Protein AF-A0A8D0H3L3-F1 (afdb_monomer_lite)

Radius of gyration: 78.13 Å; chains: 1; bounding box: 143×46×242 Å

Organism: Sphenodon punctatus (NCBI:txid8508)

Foldseek 3Di:
DDDDDDDDDDDDDPDPPPVVVVVVVVVVVVVVVVVVVVVVVVVVVVVVVVVVVCCVCPNPCHPCPPPPCVVVVVVVVVVVVVVVVVVVVVVVVVVVVVVVVVVVVVVVVVVVVVVVVVVVVVVVVVVVVVVVVVVVVVVVVVVVVVVVVVVVVVVVVVVVVVVVVVVVVVVPDPDDDDDDDDDDDPVVVVVVVVVVVVVVVVVVVVVVVVVVVVVVVVVVVVVVVVVVVVVVVVVVVVVVVVVVVVVVVVVVVVVVVVVVVVVVVVVVVVVVVVVVVVVVVVVVVVVVVVVVVVVVVVVVVVVVVVVVVVVVVVVVVVVVVVCCVVVQPPPQPFDWDFDADPVGDGPDIDTDGDRDDDDD

Structure (mmCIF, N/CA/C/O backbone):
data_AF-A0A8D0H3L3-F1
#
_entry.id   AF-A0A8D0H3L3-F1
#
loop_
_atom_site.group_PDB
_atom_site.id
_atom_site.type_symbol
_atom_site.label_atom_id
_atom_site.label_alt_id
_atom_site.label_comp_id
_atom_site.label_asym_id
_atom_site.label_entity_id
_atom_site.label_seq_id
_atom_site.pdbx_PDB_ins_code
_atom_site.Cartn_x
_atom_site.Cartn_y
_atom_site.Cartn_z
_atom_site.occupancy
_atom_site.B_iso_or_equiv
_atom_site.auth_seq_id
_atom_site.auth_comp_id
_atom_site.auth_asym_id
_atom_site.auth_atom_id
_atom_site.pdbx_PDB_model_num
ATOM 1 N N . MET A 1 1 ? 68.422 -15.129 -136.614 1.00 36.69 1 MET A N 1
ATOM 2 C CA . MET A 1 1 ? 69.127 -14.512 -137.765 1.00 36.69 1 MET A CA 1
ATOM 3 C C . MET A 1 1 ? 68.872 -13.008 -137.733 1.00 36.69 1 MET A C 1
ATOM 5 O O . MET A 1 1 ? 67.789 -12.643 -137.306 1.00 36.69 1 MET A O 1
ATOM 9 N N . GLY A 1 2 ? 69.820 -12.168 -138.174 1.00 39.50 2 GLY A N 1
ATOM 10 C CA . GLY A 1 2 ? 69.592 -10.727 -138.406 1.00 39.50 2 GLY A CA 1
ATOM 11 C C . GLY A 1 2 ? 69.901 -9.756 -137.247 1.00 39.50 2 GLY A C 1
ATOM 12 O O . GLY A 1 2 ? 69.013 -9.378 -136.496 1.00 39.50 2 GLY A O 1
ATOM 13 N N . LYS A 1 3 ? 71.154 -9.285 -137.172 1.00 39.03 3 LYS A N 1
ATOM 14 C CA . LYS A 1 3 ? 71.513 -7.887 -136.808 1.00 39.03 3 LYS A CA 1
ATOM 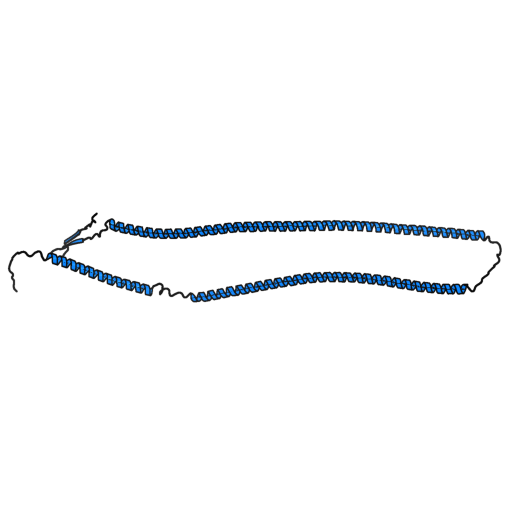15 C C . LYS A 1 3 ? 71.754 -7.099 -138.125 1.00 39.03 3 LYS A C 1
ATOM 17 O O . LYS A 1 3 ? 71.903 -7.790 -139.138 1.00 39.03 3 LYS A O 1
ATOM 22 N N . PRO A 1 4 ? 71.923 -5.748 -138.160 1.00 56.38 4 PRO A N 1
ATOM 23 C CA . PRO A 1 4 ? 71.802 -4.687 -137.128 1.00 56.38 4 PRO A CA 1
ATOM 24 C C . PRO A 1 4 ? 70.698 -3.648 -137.533 1.00 56.38 4 PRO A C 1
ATOM 26 O O . PRO A 1 4 ? 69.849 -3.999 -138.340 1.00 56.38 4 PRO A O 1
ATOM 29 N N . GLY A 1 5 ? 70.579 -2.382 -137.079 1.00 37.75 5 GLY A N 1
ATOM 30 C CA . GLY A 1 5 ? 71.265 -1.567 -136.050 1.00 37.75 5 GLY A CA 1
ATOM 31 C C . GLY A 1 5 ? 72.158 -0.428 -136.605 1.00 37.75 5 GLY A C 1
ATOM 32 O O . GLY A 1 5 ? 73.215 -0.728 -137.149 1.00 37.75 5 GLY A O 1
ATOM 33 N N . TRP A 1 6 ? 71.779 0.855 -136.430 1.00 34.56 6 TRP A N 1
ATOM 34 C CA . TRP A 1 6 ? 72.548 2.063 -136.838 1.00 34.56 6 TRP A CA 1
ATOM 35 C C . TRP A 1 6 ? 72.612 3.148 -135.737 1.00 34.56 6 TRP A C 1
ATOM 37 O O . TRP A 1 6 ? 71.885 3.077 -134.748 1.00 34.56 6 TRP A O 1
ATOM 47 N N . LEU A 1 7 ? 73.533 4.110 -135.893 1.00 35.62 7 LEU A N 1
ATOM 48 C CA . LEU A 1 7 ? 73.977 5.058 -134.858 1.00 35.62 7 LEU A CA 1
ATOM 49 C C . LEU A 1 7 ? 73.229 6.409 -134.812 1.00 35.62 7 LEU A C 1
ATOM 51 O O . LEU A 1 7 ? 72.845 6.949 -135.841 1.00 35.62 7 LEU A O 1
ATOM 55 N N . ALA A 1 8 ? 73.218 6.975 -133.597 1.00 34.88 8 ALA A N 1
ATOM 56 C CA . ALA A 1 8 ? 73.386 8.392 -133.227 1.00 34.88 8 ALA A CA 1
ATOM 57 C C . ALA A 1 8 ? 72.486 9.498 -133.827 1.00 34.88 8 ALA A C 1
ATOM 59 O O . ALA A 1 8 ? 72.616 9.866 -134.988 1.00 34.88 8 ALA A O 1
ATOM 60 N N . ALA A 1 9 ? 71.790 10.214 -132.931 1.00 36.66 9 ALA A N 1
ATOM 61 C CA . ALA A 1 9 ? 71.929 11.673 -132.789 1.00 36.66 9 ALA A CA 1
ATOM 62 C C . ALA A 1 9 ? 71.456 12.140 -131.394 1.00 36.66 9 ALA A C 1
ATOM 64 O O . ALA A 1 9 ? 70.454 11.656 -130.875 1.00 36.66 9 ALA A O 1
ATOM 65 N N . VAL A 1 10 ? 72.181 13.087 -130.790 1.00 41.16 10 VAL A N 1
ATOM 66 C CA . VAL A 1 10 ? 71.819 13.770 -129.531 1.00 41.16 10 VAL A CA 1
ATOM 67 C C . VAL A 1 10 ? 70.976 15.009 -129.859 1.00 41.16 10 VAL A C 1
ATOM 69 O O . VAL A 1 10 ? 71.356 15.761 -130.753 1.00 41.16 10 VAL A O 1
ATOM 72 N N . GLY A 1 11 ? 69.877 15.265 -129.134 1.00 33.91 11 GLY A N 1
ATOM 73 C CA . GLY A 1 11 ? 69.055 16.461 -129.386 1.00 33.91 11 GLY A CA 1
ATOM 74 C C . GLY A 1 11 ? 67.827 16.661 -128.485 1.00 33.91 11 GLY A C 1
ATOM 75 O O . GLY A 1 11 ? 66.719 16.331 -128.881 1.00 33.91 11 GLY A O 1
ATOM 76 N N . ALA A 1 12 ? 68.043 17.251 -127.305 1.00 47.09 12 ALA A N 1
ATOM 77 C CA . ALA A 1 12 ? 67.119 18.112 -126.542 1.00 47.09 12 ALA A CA 1
ATOM 78 C C . ALA A 1 12 ? 65.588 17.829 -126.553 1.00 47.09 12 ALA A C 1
ATOM 80 O O . ALA A 1 12 ? 64.852 18.393 -127.359 1.00 47.09 12 ALA A O 1
ATOM 81 N N . ALA A 1 13 ? 65.091 17.113 -125.531 1.00 45.19 13 ALA A N 1
ATOM 82 C CA . ALA A 1 13 ? 63.677 17.144 -125.105 1.00 45.19 13 ALA A CA 1
ATOM 83 C C . ALA A 1 13 ? 63.492 16.748 -123.615 1.00 45.19 13 ALA A C 1
ATOM 85 O O . ALA A 1 13 ? 62.652 15.917 -123.278 1.00 45.19 13 ALA A O 1
ATOM 86 N N . ALA A 1 14 ? 64.309 17.298 -122.708 1.00 51.03 14 ALA A N 1
ATOM 87 C CA . ALA A 1 14 ? 64.415 16.838 -121.314 1.00 51.03 14 ALA A CA 1
ATOM 88 C C . ALA A 1 14 ? 63.874 17.844 -120.273 1.00 51.03 14 ALA A C 1
ATOM 90 O O . ALA A 1 14 ? 64.610 18.272 -119.389 1.00 51.03 14 ALA A O 1
ATOM 91 N N . THR A 1 15 ? 62.590 18.216 -120.362 1.00 50.38 15 THR A N 1
ATOM 92 C CA . THR A 1 15 ? 61.907 19.020 -119.317 1.00 50.38 15 THR A CA 1
ATOM 93 C C . THR A 1 15 ? 60.461 18.611 -118.997 1.00 50.38 15 THR A C 1
ATOM 95 O O . THR A 1 15 ? 59.945 19.057 -117.980 1.00 50.38 15 THR A O 1
ATOM 98 N N . SER A 1 16 ? 59.805 17.736 -119.776 1.00 50.31 16 SER A N 1
ATOM 99 C CA . SER A 1 16 ? 58.379 17.378 -119.565 1.00 50.31 16 SER A CA 1
ATOM 100 C C . SER A 1 16 ? 58.120 15.982 -118.971 1.00 50.31 16 SER A C 1
ATOM 102 O O . SER A 1 16 ? 56.968 15.629 -118.732 1.00 50.31 16 SER A O 1
ATOM 104 N N . GLY A 1 17 ? 59.158 15.167 -118.749 1.00 53.84 17 GLY A N 1
ATOM 105 C CA . GLY A 1 17 ? 59.013 13.832 -118.141 1.00 53.84 17 GLY A CA 1
ATOM 106 C C . GLY A 1 17 ? 58.908 13.869 -116.613 1.00 53.84 17 GLY A C 1
ATOM 107 O O . GLY A 1 17 ? 58.014 13.255 -116.038 1.00 53.84 17 GLY A O 1
ATOM 108 N N . CYS A 1 18 ? 59.779 14.656 -115.974 1.00 58.41 18 CYS A N 1
ATOM 109 C CA . CYS A 1 18 ? 59.951 14.693 -114.518 1.00 58.41 18 CYS A CA 1
ATOM 110 C C . CYS A 1 18 ? 58.662 15.082 -113.767 1.00 58.41 18 CYS A C 1
ATOM 112 O O . CYS A 1 18 ? 58.291 14.426 -112.802 1.00 58.41 18 CYS A O 1
ATOM 114 N N . GLU A 1 19 ? 57.924 16.086 -114.250 1.00 58.00 19 GLU A N 1
ATOM 115 C CA . GLU A 1 19 ? 56.669 16.546 -113.628 1.00 58.00 19 GLU A CA 1
ATOM 116 C C . GLU A 1 19 ? 55.539 15.501 -113.700 1.00 58.00 19 GLU A C 1
ATOM 118 O O . GLU A 1 19 ? 54.691 15.410 -112.813 1.00 58.00 19 GLU A O 1
ATOM 123 N N . LYS A 1 20 ? 55.539 14.658 -114.739 1.00 70.75 20 LYS A N 1
ATOM 124 C CA . LYS A 1 20 ? 54.557 13.579 -114.884 1.00 70.75 20 LYS A CA 1
ATOM 125 C C . LYS A 1 20 ? 54.895 12.383 -113.993 1.00 70.75 20 LYS A C 1
ATOM 127 O O . LYS A 1 20 ? 53.992 11.736 -113.472 1.00 70.75 20 LYS A O 1
ATOM 132 N N . GLU A 1 21 ? 56.181 12.115 -113.801 1.00 69.69 21 GLU A N 1
ATOM 133 C CA . GLU A 1 21 ? 56.698 11.042 -112.950 1.00 69.69 21 GLU A CA 1
ATOM 134 C C . GLU A 1 21 ? 56.547 11.372 -111.453 1.00 69.69 21 GLU A C 1
ATOM 136 O O . GLU A 1 21 ? 56.131 10.515 -110.672 1.00 69.69 21 GLU A O 1
ATOM 141 N N . THR A 1 22 ? 56.749 12.634 -111.052 1.00 68.06 22 THR A N 1
ATOM 142 C CA . THR A 1 22 ? 56.438 13.094 -109.686 1.00 68.06 22 THR A CA 1
ATOM 143 C C . THR A 1 22 ? 54.937 13.076 -109.400 1.00 68.06 22 THR A C 1
ATOM 145 O O . THR A 1 22 ? 54.536 12.616 -108.329 1.00 68.06 22 THR A O 1
ATOM 148 N N . MET A 1 23 ? 54.093 13.488 -110.354 1.00 74.94 23 MET A N 1
ATOM 149 C CA . MET A 1 23 ? 52.635 13.354 -110.231 1.00 74.94 23 MET A CA 1
ATOM 150 C C . MET A 1 23 ? 52.182 11.891 -110.154 1.00 74.94 23 MET A C 1
ATOM 152 O O . MET A 1 23 ? 51.284 11.587 -109.372 1.00 74.94 23 MET A O 1
ATOM 156 N N . GLN A 1 24 ? 52.807 10.979 -110.907 1.00 79.00 24 GLN A N 1
ATOM 157 C CA . GLN A 1 24 ? 52.512 9.547 -110.819 1.00 79.00 24 GLN A CA 1
ATOM 158 C C . GLN A 1 24 ? 52.865 8.997 -109.431 1.00 79.00 24 GLN A C 1
ATOM 160 O O . GLN A 1 24 ? 52.005 8.405 -108.790 1.00 79.00 24 GLN A O 1
ATOM 165 N N . ASN A 1 25 ? 54.063 9.288 -108.912 1.00 80.12 25 ASN A N 1
ATOM 166 C CA . ASN A 1 25 ? 54.487 8.864 -107.573 1.00 80.12 25 ASN A CA 1
ATOM 167 C C . ASN A 1 25 ? 53.546 9.392 -106.470 1.00 80.12 25 ASN A C 1
ATOM 169 O O . ASN A 1 25 ? 53.167 8.658 -105.556 1.00 80.12 25 ASN A O 1
ATOM 173 N N . LEU A 1 26 ? 53.102 10.651 -106.583 1.00 81.56 26 LEU A N 1
ATOM 174 C CA . LEU A 1 26 ? 52.141 11.241 -105.650 1.00 81.56 26 LEU A CA 1
ATOM 175 C C . LEU A 1 26 ? 50.768 10.549 -105.717 1.00 81.56 26 LEU A C 1
ATOM 177 O O . LEU A 1 26 ? 50.133 10.350 -104.681 1.00 81.56 26 LEU A O 1
ATOM 181 N N . ASN A 1 27 ? 50.333 10.155 -106.916 1.00 82.75 27 ASN A N 1
ATOM 182 C CA . ASN A 1 27 ? 49.074 9.452 -107.150 1.00 82.75 27 ASN A CA 1
ATOM 183 C C . ASN A 1 27 ? 49.133 7.992 -106.661 1.00 82.75 27 ASN A C 1
ATOM 185 O O . ASN A 1 27 ? 48.221 7.540 -105.976 1.00 82.75 27 ASN A O 1
ATOM 189 N N . ASP A 1 28 ? 50.243 7.287 -106.897 1.00 82.94 28 ASP A N 1
ATOM 190 C CA . ASP A 1 28 ? 50.495 5.936 -106.375 1.00 82.94 28 ASP A CA 1
ATOM 191 C C . ASP A 1 28 ? 50.545 5.946 -104.836 1.00 82.94 28 ASP A C 1
ATOM 193 O O . ASP A 1 28 ? 49.984 5.076 -104.162 1.00 82.94 28 ASP A O 1
ATOM 197 N N . ARG A 1 29 ? 51.147 6.989 -104.250 1.00 83.56 29 ARG A N 1
ATOM 198 C CA . ARG A 1 29 ? 51.154 7.205 -102.800 1.00 83.56 29 ARG A CA 1
ATOM 199 C C . ARG A 1 29 ? 49.751 7.514 -102.264 1.00 83.56 29 ARG A C 1
ATOM 201 O O . ARG A 1 29 ? 49.378 6.947 -101.238 1.00 83.56 29 ARG A O 1
ATOM 208 N N . LEU A 1 30 ? 48.953 8.333 -102.953 1.00 87.38 30 LEU A N 1
ATOM 209 C CA . LEU A 1 30 ? 47.533 8.559 -102.638 1.00 87.38 30 LEU A CA 1
ATOM 210 C C . LEU A 1 30 ? 46.708 7.269 -102.726 1.00 87.38 30 LEU A C 1
ATOM 212 O O . LEU A 1 30 ? 45.932 6.996 -101.814 1.00 87.38 30 LEU A O 1
ATOM 216 N N . ALA A 1 31 ? 46.923 6.441 -103.748 1.00 86.25 31 ALA A N 1
ATOM 217 C CA . ALA A 1 31 ? 46.289 5.133 -103.881 1.00 86.25 31 ALA A CA 1
ATOM 218 C C . ALA A 1 31 ? 46.670 4.198 -102.719 1.00 86.25 31 ALA A C 1
ATOM 220 O O . ALA A 1 31 ? 45.803 3.525 -102.164 1.00 86.25 31 ALA A O 1
ATOM 221 N N . SER A 1 32 ? 47.934 4.214 -102.274 1.00 87.50 32 SER A N 1
ATOM 222 C CA . SER A 1 32 ? 48.365 3.465 -101.084 1.00 87.50 32 SER A CA 1
ATOM 223 C C . SER A 1 32 ? 47.715 3.977 -99.788 1.00 87.50 32 SER A C 1
ATOM 225 O O . SER A 1 32 ? 47.335 3.174 -98.935 1.00 87.50 32 SER A O 1
ATOM 227 N N . TYR A 1 33 ? 47.523 5.297 -99.648 1.00 89.44 33 TYR A N 1
ATOM 228 C CA . TYR A 1 33 ? 46.810 5.879 -98.510 1.00 89.44 33 TYR A CA 1
ATOM 229 C C . TYR A 1 33 ? 45.324 5.514 -98.536 1.00 89.44 33 TYR A C 1
ATOM 231 O O . TYR A 1 33 ? 44.818 5.066 -97.514 1.00 89.44 33 TYR A O 1
ATOM 239 N N . LEU A 1 34 ? 44.645 5.620 -99.683 1.00 91.12 34 LEU A N 1
ATOM 240 C CA . LEU A 1 34 ? 43.242 5.216 -99.848 1.00 91.12 34 LEU A CA 1
ATOM 241 C C . LEU A 1 34 ? 43.048 3.720 -99.571 1.00 91.12 34 LEU A C 1
ATOM 243 O O . LEU A 1 34 ? 42.171 3.348 -98.798 1.00 91.12 34 LEU A O 1
ATOM 247 N N . SER A 1 35 ? 43.923 2.862 -100.103 1.00 90.00 35 SER A N 1
ATOM 248 C CA . SER A 1 35 ? 43.908 1.425 -99.806 1.00 90.00 35 SER A CA 1
ATOM 249 C C . SER A 1 35 ? 44.111 1.137 -98.315 1.00 90.00 35 SER A C 1
ATOM 251 O O . SER A 1 35 ? 43.523 0.190 -97.796 1.00 90.00 35 SER A O 1
ATOM 253 N N . LYS A 1 36 ? 44.922 1.940 -97.613 1.00 91.56 36 LYS A N 1
ATOM 254 C CA . LYS A 1 36 ? 45.142 1.789 -96.170 1.00 91.56 36 LYS A CA 1
ATOM 255 C C . LYS A 1 36 ? 44.006 2.369 -95.325 1.00 91.56 36 LYS A C 1
ATOM 257 O O . LYS A 1 36 ? 43.741 1.829 -94.258 1.00 91.56 36 LYS A O 1
ATOM 262 N N . VAL A 1 37 ? 43.331 3.419 -95.794 1.00 93.00 37 VAL A N 1
ATOM 263 C CA . VAL A 1 37 ? 42.096 3.934 -95.186 1.00 93.00 37 VAL A CA 1
ATOM 264 C C . VAL A 1 37 ? 41.004 2.874 -95.281 1.00 93.00 37 VAL A C 1
ATOM 266 O O . VAL A 1 37 ? 40.496 2.480 -94.241 1.00 93.00 37 VAL A O 1
ATOM 269 N N . HIS A 1 38 ? 40.750 2.299 -96.460 1.00 91.25 38 HIS A N 1
ATOM 270 C CA . HIS A 1 38 ? 39.757 1.228 -96.610 1.00 91.25 38 HIS A CA 1
ATOM 271 C C . HIS A 1 38 ? 40.065 -0.011 -95.755 1.00 91.25 38 HIS A C 1
ATOM 273 O O . HIS A 1 38 ? 39.166 -0.540 -95.112 1.00 91.25 38 HIS A O 1
ATOM 279 N N . ALA A 1 39 ? 41.332 -0.430 -95.654 1.00 93.00 39 ALA A N 1
ATOM 280 C CA . ALA A 1 39 ? 41.714 -1.532 -94.765 1.00 93.00 39 ALA A CA 1
ATOM 281 C C . ALA A 1 39 ? 41.498 -1.216 -93.266 1.00 93.00 39 ALA A C 1
ATOM 283 O O . ALA A 1 39 ? 41.247 -2.123 -92.474 1.00 93.00 39 ALA A O 1
ATOM 284 N N . LEU A 1 40 ? 41.598 0.056 -92.859 1.00 91.94 40 LEU A N 1
ATOM 285 C CA . LEU A 1 40 ? 41.297 0.500 -91.492 1.00 91.94 40 LEU A CA 1
ATOM 286 C C . LEU A 1 40 ? 39.789 0.672 -91.254 1.00 91.94 40 LEU A C 1
ATOM 288 O O . LEU A 1 40 ? 39.323 0.374 -90.160 1.00 91.94 40 LEU A O 1
ATOM 292 N N . GLU A 1 41 ? 39.028 1.111 -92.258 1.00 92.25 41 GLU A N 1
ATOM 293 C CA . GLU A 1 41 ? 37.560 1.174 -92.224 1.00 92.25 41 GLU A CA 1
ATOM 294 C C . GLU A 1 41 ? 36.956 -0.231 -92.088 1.00 92.25 41 GLU A C 1
ATOM 296 O O . GLU A 1 41 ? 36.115 -0.454 -91.218 1.00 92.25 41 GLU A O 1
ATOM 301 N N . GLU A 1 42 ? 37.441 -1.195 -92.877 1.00 93.38 42 GLU A N 1
ATOM 302 C CA . GLU A 1 42 ? 37.043 -2.604 -92.796 1.00 93.38 42 GLU A CA 1
ATOM 303 C C . GLU A 1 42 ? 37.387 -3.193 -91.420 1.00 93.38 42 GLU A C 1
ATOM 305 O O . GLU A 1 42 ? 36.509 -3.733 -90.749 1.00 93.38 42 GLU A O 1
ATOM 310 N N . ALA A 1 43 ? 38.622 -3.001 -90.936 1.00 92.75 43 ALA A N 1
ATOM 311 C CA . ALA A 1 43 ? 39.038 -3.469 -89.612 1.00 92.75 43 ALA A CA 1
ATOM 312 C C . ALA A 1 43 ? 38.249 -2.822 -88.455 1.00 92.75 43 ALA A C 1
ATOM 314 O O . ALA A 1 43 ? 37.957 -3.500 -87.467 1.00 92.75 43 ALA A O 1
ATOM 315 N N . ASN A 1 44 ? 37.878 -1.540 -88.565 1.00 90.25 44 ASN A N 1
ATOM 316 C CA . ASN A 1 44 ? 37.021 -0.874 -87.583 1.00 90.25 44 ASN A CA 1
ATOM 317 C C . ASN A 1 44 ? 35.597 -1.439 -87.602 1.00 90.25 44 ASN A C 1
ATOM 319 O O . ASN A 1 44 ? 35.079 -1.754 -86.534 1.00 90.25 44 ASN A O 1
ATOM 323 N N . GLY A 1 45 ? 34.988 -1.642 -88.776 1.00 95.12 45 GLY A N 1
ATOM 324 C CA . GLY A 1 45 ? 33.664 -2.272 -88.878 1.00 95.12 45 GLY A CA 1
ATOM 325 C C . GLY A 1 45 ? 33.643 -3.684 -88.278 1.00 95.12 45 GLY A C 1
ATOM 326 O O . GLY A 1 45 ? 32.720 -4.056 -87.552 1.00 95.12 45 GLY A O 1
ATOM 327 N N . ASP A 1 46 ? 34.718 -4.442 -88.492 1.00 94.25 46 ASP A N 1
ATOM 328 C CA . ASP A 1 46 ? 34.931 -5.768 -87.911 1.00 94.25 46 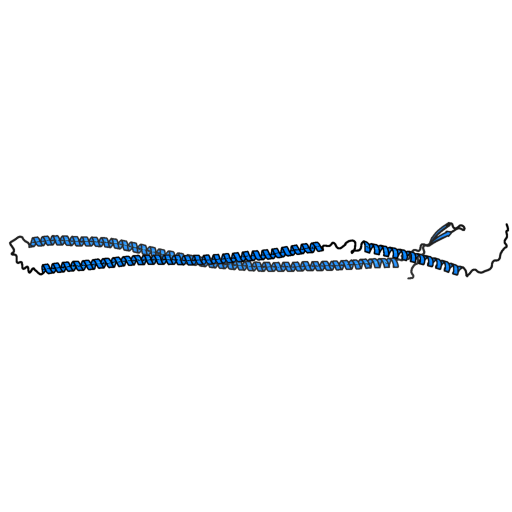ASP A CA 1
ATOM 329 C C . ASP A 1 46 ? 35.048 -5.740 -86.373 1.00 94.25 46 ASP A C 1
ATOM 331 O O . ASP A 1 46 ? 34.593 -6.659 -85.684 1.00 94.25 46 ASP A O 1
ATOM 335 N N . LEU A 1 47 ? 35.669 -4.693 -85.815 1.00 92.06 47 LEU A N 1
ATOM 336 C CA . LEU A 1 47 ? 35.776 -4.471 -84.371 1.00 92.06 47 LEU A CA 1
ATOM 337 C C . LEU A 1 47 ? 34.452 -3.991 -83.766 1.00 92.06 47 LEU A C 1
ATOM 339 O O . LEU A 1 47 ? 34.053 -4.511 -82.727 1.00 92.06 47 LEU A O 1
ATOM 343 N N . GLU A 1 48 ? 33.740 -3.072 -84.418 1.00 90.44 48 GLU A N 1
ATOM 344 C CA . GLU A 1 48 ? 32.403 -2.627 -84.007 1.00 90.44 48 GLU A CA 1
ATOM 345 C C . GLU A 1 48 ? 31.417 -3.799 -83.963 1.00 90.44 48 GLU A C 1
ATOM 347 O O . GLU A 1 48 ? 30.676 -3.949 -82.988 1.00 90.44 48 GLU A O 1
ATOM 352 N N . HIS A 1 49 ? 31.458 -4.690 -84.959 1.00 92.94 49 HIS A N 1
ATOM 353 C CA . HIS A 1 49 ? 30.629 -5.892 -84.970 1.00 92.94 49 HIS A CA 1
ATOM 354 C C . HIS A 1 49 ? 30.975 -6.838 -83.808 1.00 92.94 49 HIS A C 1
ATOM 356 O O . HIS A 1 49 ? 30.074 -7.283 -83.097 1.00 92.94 49 HIS A O 1
ATOM 362 N N . LYS A 1 50 ? 32.268 -7.082 -83.539 1.00 92.19 50 LYS A N 1
ATOM 363 C CA . LYS A 1 50 ? 32.719 -7.903 -82.396 1.00 92.19 50 LYS A CA 1
ATOM 364 C C . LYS A 1 50 ? 32.335 -7.289 -81.047 1.00 92.19 50 LYS A C 1
ATOM 366 O O . LYS A 1 50 ? 31.925 -8.020 -80.149 1.00 92.19 50 LYS A O 1
ATOM 371 N N . ILE A 1 51 ? 32.424 -5.965 -80.904 1.00 85.81 51 ILE A N 1
ATOM 372 C CA . ILE A 1 51 ? 31.981 -5.237 -79.706 1.00 85.81 51 ILE A CA 1
ATOM 373 C C . ILE A 1 51 ? 30.468 -5.391 -79.527 1.00 85.81 51 ILE A C 1
ATOM 375 O O . ILE A 1 51 ? 30.012 -5.705 -78.428 1.00 85.81 51 ILE A O 1
ATOM 379 N N . LYS A 1 52 ? 29.684 -5.238 -80.600 1.00 86.81 52 LYS A N 1
ATOM 380 C CA . LYS A 1 52 ? 28.229 -5.410 -80.560 1.00 86.81 52 LYS A CA 1
ATOM 381 C C . LYS A 1 52 ? 27.829 -6.841 -80.193 1.00 86.81 52 LYS A C 1
ATOM 383 O O . LYS A 1 52 ? 27.040 -7.019 -79.271 1.00 86.81 52 LYS A O 1
ATOM 388 N N . GLU A 1 53 ? 28.421 -7.853 -80.831 1.00 88.19 53 GLU A N 1
ATOM 389 C CA . GLU A 1 53 ? 28.221 -9.259 -80.454 1.00 88.19 53 GLU A CA 1
ATOM 390 C C . GLU A 1 53 ? 28.592 -9.520 -78.988 1.00 88.19 53 GLU A C 1
ATOM 392 O O . GLU A 1 53 ? 27.914 -10.288 -78.305 1.00 88.19 53 GLU A O 1
ATOM 397 N N . TRP A 1 54 ? 29.666 -8.899 -78.491 1.00 83.50 54 TRP A N 1
ATOM 398 C CA . TRP A 1 54 ? 30.082 -9.044 -77.101 1.00 83.50 54 TRP A CA 1
ATOM 399 C C . TRP A 1 54 ? 29.072 -8.406 -76.141 1.00 83.50 54 TRP A C 1
ATOM 401 O O . TRP A 1 54 ? 28.714 -9.035 -75.152 1.00 83.50 54 TRP A O 1
ATOM 411 N N . TYR A 1 55 ? 28.529 -7.225 -76.446 1.00 78.94 55 TYR A N 1
ATOM 412 C CA . TYR A 1 55 ? 27.459 -6.619 -75.645 1.00 78.94 55 TYR A CA 1
ATOM 413 C C . TYR A 1 55 ? 26.112 -7.350 -75.759 1.00 78.94 55 TYR A C 1
ATOM 415 O O . TYR A 1 55 ? 25.351 -7.352 -74.795 1.00 78.94 55 TYR A O 1
ATOM 423 N N . GLU A 1 56 ? 25.809 -8.019 -76.870 1.00 78.69 56 GLU A N 1
ATOM 424 C CA . GLU A 1 56 ? 24.626 -8.886 -76.966 1.00 78.69 56 GLU A CA 1
ATOM 425 C C . GLU A 1 56 ? 24.811 -10.176 -76.143 1.00 78.69 56 GLU A C 1
ATOM 427 O O . GLU A 1 56 ? 23.914 -10.574 -75.399 1.00 78.69 56 GLU A O 1
ATOM 432 N N . LYS A 1 57 ? 25.994 -10.804 -76.196 1.00 75.75 57 LYS A N 1
ATOM 433 C CA . LYS A 1 57 ? 26.296 -12.063 -75.484 1.00 75.75 57 LYS A CA 1
ATOM 434 C C . LYS A 1 57 ? 26.620 -11.890 -73.998 1.00 75.75 57 LYS A C 1
ATOM 436 O O . LYS A 1 57 ? 26.317 -12.794 -73.229 1.00 75.75 57 LYS A O 1
ATOM 441 N N . PHE A 1 58 ? 27.248 -10.778 -73.612 1.00 69.81 58 PHE A N 1
ATOM 442 C CA . PHE A 1 58 ? 27.801 -10.517 -72.273 1.00 69.81 58 PHE A CA 1
ATOM 443 C C . PHE A 1 58 ? 27.353 -9.189 -71.654 1.00 69.81 58 PHE A C 1
ATOM 445 O O . PHE A 1 58 ? 27.794 -8.842 -70.557 1.00 69.81 58 PHE A O 1
ATOM 452 N N . GLY A 1 59 ? 26.474 -8.438 -72.320 1.00 66.19 59 GLY A N 1
ATOM 453 C CA . GLY A 1 59 ? 25.924 -7.212 -71.760 1.00 66.19 59 GLY A CA 1
ATOM 454 C C . GLY A 1 59 ? 25.143 -7.459 -70.464 1.00 66.19 59 GLY A C 1
ATOM 455 O O . GLY A 1 59 ? 24.688 -8.577 -70.194 1.00 66.19 59 GLY A O 1
ATOM 456 N N . PRO A 1 60 ? 24.913 -6.400 -69.665 1.00 59.78 60 PRO A N 1
ATOM 457 C CA . PRO A 1 60 ? 24.273 -6.507 -68.349 1.00 59.78 60 PRO A CA 1
ATOM 458 C C . PRO A 1 60 ? 22.830 -7.049 -68.372 1.00 59.78 60 PRO A C 1
ATOM 460 O O . PRO A 1 60 ? 22.269 -7.310 -67.315 1.00 59.78 60 PRO A O 1
ATOM 463 N N . HIS A 1 61 ? 22.241 -7.250 -69.556 1.00 54.47 61 HIS A N 1
ATOM 464 C CA . HIS A 1 61 ? 20.907 -7.820 -69.745 1.00 54.47 61 HIS A CA 1
ATOM 465 C C . HIS A 1 61 ? 20.901 -9.334 -70.041 1.00 54.47 61 HIS A C 1
ATOM 467 O O . HIS A 1 61 ? 19.840 -9.944 -69.941 1.00 54.47 61 HIS A O 1
ATOM 473 N N . THR A 1 62 ? 22.035 -9.955 -70.407 1.00 54.88 62 THR A N 1
ATOM 474 C CA . THR A 1 62 ? 22.057 -11.343 -70.928 1.00 54.88 62 THR A CA 1
ATOM 475 C C . THR A 1 62 ? 22.874 -12.343 -70.105 1.00 54.88 62 THR A C 1
ATOM 477 O O . THR A 1 62 ? 22.473 -13.502 -70.025 1.00 54.88 62 THR A O 1
ATOM 480 N N . VAL A 1 63 ? 23.946 -11.931 -69.414 1.00 52.00 63 VAL A N 1
ATOM 481 C CA . VAL A 1 63 ? 24.738 -12.841 -68.539 1.00 52.00 63 VAL A CA 1
ATOM 482 C C . VAL A 1 63 ? 24.269 -12.859 -67.082 1.00 52.00 63 VAL A C 1
ATOM 484 O O . VAL A 1 63 ? 24.578 -13.780 -66.327 1.00 52.00 63 VAL A O 1
ATOM 487 N N . GLY A 1 64 ? 23.447 -11.887 -66.699 1.00 53.38 64 GLY A N 1
ATOM 488 C CA . GLY A 1 64 ? 22.735 -11.862 -65.429 1.00 53.38 64 GLY A CA 1
ATOM 489 C C . GLY A 1 64 ? 21.241 -11.725 -65.664 1.00 53.38 64 GLY A C 1
ATOM 490 O O . GLY A 1 64 ? 20.674 -10.701 -65.294 1.00 53.38 64 GLY A O 1
ATOM 491 N N . GLY A 1 65 ? 20.605 -12.738 -66.271 1.00 55.31 65 GLY A N 1
ATOM 492 C CA . GLY A 1 65 ? 19.142 -12.826 -66.268 1.00 55.31 65 GLY A CA 1
ATOM 493 C C . GLY A 1 65 ? 18.655 -12.597 -64.839 1.00 55.31 65 GLY A C 1
ATOM 494 O O . GLY A 1 65 ? 19.181 -13.243 -63.925 1.00 55.31 65 GLY A O 1
ATOM 495 N N . GLN A 1 66 ? 17.768 -11.608 -64.650 1.00 58.56 66 GLN A N 1
ATOM 496 C CA . GLN A 1 66 ? 17.418 -11.076 -63.331 1.00 58.56 66 GLN A CA 1
ATOM 497 C C . GLN A 1 66 ? 17.183 -12.241 -62.375 1.00 58.56 66 GLN A C 1
ATOM 499 O O . GLN A 1 66 ? 16.299 -13.066 -62.593 1.00 58.56 66 GLN A O 1
ATOM 504 N N . ARG A 1 67 ? 18.029 -12.365 -61.346 1.00 61.94 67 ARG A N 1
ATOM 505 C CA . ARG A 1 67 ? 17.881 -13.440 -60.366 1.00 61.94 67 ARG A CA 1
ATOM 506 C C . ARG A 1 67 ? 16.545 -13.171 -59.684 1.00 61.94 67 ARG A C 1
ATOM 508 O O . ARG A 1 67 ? 16.449 -12.201 -58.940 1.00 61.94 67 ARG A O 1
ATOM 515 N N . ASP A 1 68 ? 15.517 -13.957 -60.004 1.00 67.88 68 ASP A N 1
ATOM 516 C CA . ASP A 1 68 ? 14.129 -13.645 -59.649 1.00 67.88 68 ASP A CA 1
ATOM 517 C C . ASP A 1 68 ? 13.886 -13.755 -58.138 1.00 67.88 68 ASP A C 1
ATOM 519 O O . ASP A 1 68 ? 13.317 -14.722 -57.621 1.00 67.88 68 ASP A O 1
ATOM 523 N N . TYR A 1 69 ? 14.292 -12.714 -57.409 1.00 72.94 69 TYR A N 1
ATOM 524 C CA . TYR A 1 69 ? 14.098 -12.593 -55.970 1.00 72.94 69 TYR A CA 1
ATOM 525 C C . TYR A 1 69 ? 12.618 -12.379 -55.591 1.00 72.94 69 TYR A C 1
ATOM 527 O O . TYR A 1 69 ? 12.281 -12.427 -54.411 1.00 72.94 69 TYR A O 1
ATOM 535 N N . SER A 1 70 ? 11.723 -12.243 -56.583 1.00 82.12 70 SER A N 1
ATOM 536 C CA . SER A 1 70 ? 10.256 -12.199 -56.447 1.00 82.12 70 SER A CA 1
ATOM 537 C C . SER A 1 70 ? 9.706 -13.240 -55.459 1.00 82.12 70 SER A C 1
ATOM 539 O O . SER A 1 70 ? 8.903 -12.912 -54.585 1.00 82.12 70 SER A O 1
ATOM 541 N N . LYS A 1 71 ? 10.223 -14.476 -55.513 1.00 83.94 71 LYS A N 1
ATOM 542 C CA . LYS A 1 71 ? 9.823 -15.575 -54.615 1.00 83.94 71 LYS A CA 1
ATOM 543 C C . LYS A 1 71 ? 10.137 -15.294 -53.141 1.00 83.94 71 LYS A C 1
ATOM 545 O O . LYS A 1 71 ? 9.372 -15.700 -52.273 1.00 83.94 71 LYS A O 1
ATOM 550 N N . TYR A 1 72 ? 11.234 -14.593 -52.852 1.00 86.12 72 TYR A N 1
ATOM 551 C CA . TYR A 1 72 ? 11.599 -14.226 -51.484 1.00 86.12 72 TYR A CA 1
ATOM 552 C C . TYR A 1 72 ? 10.751 -13.070 -50.958 1.00 86.12 72 TYR A C 1
ATOM 554 O O . TYR A 1 72 ? 10.422 -13.085 -49.779 1.00 86.12 72 TYR A O 1
ATOM 562 N N . TYR A 1 73 ? 10.334 -12.114 -51.799 1.00 89.38 73 TYR A N 1
ATOM 563 C CA . TYR A 1 73 ? 9.441 -11.037 -51.351 1.00 89.38 73 TYR A CA 1
ATOM 564 C C . TYR A 1 73 ? 8.096 -11.572 -50.847 1.00 89.38 73 TYR A C 1
ATOM 566 O O . TYR A 1 73 ? 7.638 -11.127 -49.802 1.00 89.38 73 TYR A O 1
ATOM 574 N N . ALA A 1 74 ? 7.512 -12.576 -51.512 1.00 91.88 74 ALA A N 1
ATOM 575 C CA . ALA A 1 74 ? 6.284 -13.221 -51.035 1.00 91.88 74 ALA A CA 1
ATOM 576 C C . ALA A 1 74 ? 6.463 -13.889 -49.655 1.00 91.88 74 ALA A C 1
ATOM 578 O O . ALA A 1 74 ? 5.613 -13.735 -48.785 1.00 91.88 74 ALA A O 1
ATOM 579 N N . ILE A 1 75 ? 7.590 -14.577 -49.430 1.00 94.19 75 ILE A N 1
ATOM 580 C CA . ILE A 1 75 ? 7.911 -15.217 -48.140 1.00 94.19 75 ILE A CA 1
ATOM 581 C C . ILE A 1 75 ? 8.187 -14.168 -47.052 1.00 94.19 75 ILE A C 1
ATOM 583 O O . ILE A 1 75 ? 7.741 -14.321 -45.920 1.00 94.19 75 ILE A O 1
ATOM 587 N N . ILE A 1 76 ? 8.907 -13.090 -47.378 1.00 93.75 76 ILE A N 1
ATOM 588 C CA . ILE A 1 76 ? 9.189 -11.986 -46.448 1.00 93.75 76 ILE A CA 1
ATOM 589 C C . ILE A 1 76 ? 7.890 -11.289 -46.035 1.00 93.75 76 ILE A C 1
ATOM 591 O O . ILE A 1 76 ? 7.735 -10.945 -44.866 1.00 93.75 76 ILE A O 1
ATOM 595 N N . GLU A 1 77 ? 6.960 -11.090 -46.968 1.00 96.00 77 GLU A N 1
ATOM 596 C CA . GLU A 1 77 ? 5.679 -10.451 -46.681 1.00 96.00 77 GLU A CA 1
ATOM 597 C C . GLU A 1 77 ? 4.749 -11.358 -45.864 1.00 96.00 77 GLU A C 1
ATOM 599 O O . GLU A 1 77 ? 4.127 -10.893 -44.913 1.00 96.00 77 GLU A O 1
ATOM 604 N N . ASP A 1 78 ? 4.724 -12.665 -46.139 1.00 96.62 78 ASP A N 1
ATOM 605 C CA . ASP A 1 78 ? 4.022 -13.637 -45.293 1.00 96.62 78 ASP A CA 1
ATOM 606 C C . ASP A 1 78 ? 4.591 -13.666 -43.862 1.00 96.62 78 ASP A C 1
ATOM 608 O O . ASP A 1 78 ? 3.844 -13.526 -42.895 1.00 96.62 78 ASP A O 1
ATOM 612 N N . LEU A 1 79 ? 5.920 -13.712 -43.703 1.00 97.31 79 LEU A N 1
ATOM 613 C CA . LEU A 1 79 ? 6.573 -13.636 -42.390 1.00 97.31 79 LEU A CA 1
ATOM 614 C C . LEU A 1 79 ? 6.279 -12.318 -41.657 1.00 97.31 79 LEU A C 1
ATOM 616 O O . LEU A 1 79 ? 6.077 -12.325 -40.443 1.00 97.31 79 LEU A O 1
ATOM 620 N N . ARG A 1 80 ? 6.216 -11.185 -42.367 1.00 97.44 80 ARG A N 1
ATOM 621 C CA . ARG A 1 80 ? 5.794 -9.899 -41.785 1.00 97.44 80 ARG A CA 1
ATOM 622 C C . ARG A 1 80 ? 4.351 -9.947 -41.300 1.00 97.44 80 ARG A C 1
ATOM 624 O O . ARG A 1 80 ? 4.095 -9.496 -40.188 1.00 97.44 80 ARG A O 1
ATOM 631 N N . ASN A 1 81 ? 3.444 -10.526 -42.084 1.00 97.62 81 ASN A N 1
ATOM 632 C CA . ASN A 1 81 ? 2.041 -10.692 -41.704 1.00 97.62 81 ASN A CA 1
ATOM 633 C C . ASN A 1 81 ? 1.868 -11.645 -40.510 1.00 97.62 81 ASN A C 1
ATOM 635 O O . ASN A 1 81 ? 1.052 -11.382 -39.631 1.00 97.62 81 ASN A O 1
ATOM 639 N N . GLN A 1 82 ? 2.677 -12.704 -40.415 1.00 98.06 82 GLN A N 1
ATOM 640 C CA . GLN A 1 82 ? 2.716 -13.565 -39.229 1.00 98.06 82 GLN A CA 1
ATOM 641 C C . GLN A 1 82 ? 3.217 -12.807 -37.987 1.00 98.06 82 GLN A C 1
ATOM 643 O O . GLN A 1 82 ? 2.638 -12.945 -36.911 1.00 98.06 82 GLN A O 1
ATOM 648 N N . ILE A 1 83 ? 4.253 -11.967 -38.123 1.00 97.69 83 ILE A N 1
ATOM 649 C CA . ILE A 1 83 ? 4.775 -11.137 -37.023 1.00 97.69 83 ILE A CA 1
ATOM 650 C C . ILE A 1 83 ? 3.744 -10.093 -36.571 1.00 97.69 83 ILE A C 1
ATOM 652 O O . ILE A 1 83 ? 3.555 -9.915 -35.367 1.00 97.69 83 ILE A O 1
ATOM 656 N N . THR A 1 84 ? 3.060 -9.408 -37.493 1.00 97.94 84 THR A N 1
ATOM 657 C CA . THR A 1 84 ? 2.036 -8.415 -37.129 1.00 97.94 84 THR A CA 1
ATOM 658 C C . THR A 1 84 ? 0.814 -9.073 -36.496 1.00 97.94 84 THR A C 1
ATOM 660 O O . THR A 1 84 ? 0.354 -8.580 -35.467 1.00 97.94 84 THR A O 1
ATOM 663 N N . ALA A 1 85 ? 0.345 -10.212 -37.018 1.00 98.00 85 ALA A N 1
ATOM 664 C CA . ALA A 1 85 ? -0.723 -10.999 -36.399 1.00 98.00 85 ALA A CA 1
ATOM 665 C C . ALA A 1 85 ? -0.349 -11.431 -34.970 1.00 98.00 85 ALA A C 1
ATOM 667 O O . ALA A 1 85 ? -1.058 -11.092 -34.025 1.00 98.00 85 ALA A O 1
ATOM 668 N N . ALA A 1 86 ? 0.820 -12.054 -34.783 1.00 97.56 86 ALA A N 1
ATOM 669 C CA . ALA A 1 86 ? 1.301 -12.462 -33.462 1.00 97.56 86 ALA A CA 1
ATOM 670 C C . ALA A 1 86 ? 1.486 -11.273 -32.497 1.00 97.56 86 ALA A C 1
ATOM 672 O O . ALA A 1 86 ? 1.248 -11.404 -31.296 1.00 97.56 86 ALA A O 1
ATOM 673 N N . SER A 1 87 ? 1.878 -10.097 -33.001 1.00 97.88 87 SER A N 1
ATOM 674 C CA . SER A 1 87 ? 1.975 -8.875 -32.195 1.00 97.88 87 SER A CA 1
ATOM 675 C C . SER A 1 87 ? 0.605 -8.347 -31.756 1.00 97.88 87 SER A C 1
ATOM 677 O O . SER A 1 87 ? 0.488 -7.843 -30.638 1.00 97.88 87 SER A O 1
ATOM 679 N N . VAL A 1 88 ? -0.422 -8.448 -32.606 1.00 98.25 88 VAL A N 1
ATOM 680 C CA . VAL A 1 88 ? -1.806 -8.069 -32.274 1.00 98.25 88 VAL A CA 1
ATOM 681 C C . VAL A 1 88 ? -2.418 -9.066 -31.289 1.00 98.25 88 VAL A C 1
ATOM 683 O O . VAL A 1 88 ? -3.011 -8.645 -30.297 1.00 98.25 88 VAL A O 1
ATOM 686 N N . ASP A 1 89 ? -2.208 -10.367 -31.494 1.00 98.06 89 ASP A N 1
ATOM 687 C CA . ASP A 1 89 ? -2.672 -11.415 -30.580 1.00 98.06 89 ASP A CA 1
ATOM 688 C C . ASP A 1 89 ? -2.034 -11.270 -29.191 1.00 98.06 89 ASP A C 1
ATOM 690 O O . ASP A 1 89 ? -2.732 -11.320 -28.178 1.00 98.06 89 ASP A O 1
ATOM 694 N N . ASN A 1 90 ? -0.726 -10.998 -29.125 1.00 97.81 90 ASN A N 1
ATOM 695 C CA . ASN A 1 90 ? -0.028 -10.735 -27.865 1.00 97.81 90 ASN A CA 1
ATOM 696 C C . ASN A 1 90 ? -0.581 -9.481 -27.160 1.00 97.81 90 ASN A C 1
ATOM 698 O O . ASN A 1 90 ? -0.881 -9.526 -25.968 1.00 97.81 90 ASN A O 1
ATO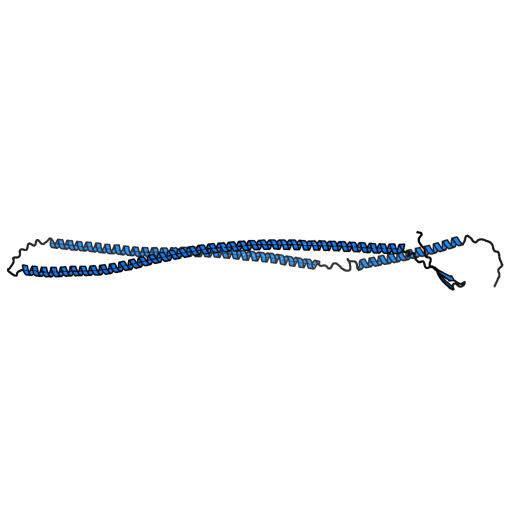M 702 N N . ALA A 1 91 ? -0.815 -8.385 -27.892 1.00 96.88 91 ALA A N 1
ATOM 703 C CA . ALA A 1 91 ? -1.458 -7.192 -27.334 1.00 96.88 91 ALA A CA 1
ATOM 704 C C . ALA A 1 91 ? -2.881 -7.483 -26.811 1.00 96.88 91 ALA A C 1
ATOM 706 O O . ALA A 1 91 ? -3.244 -7.023 -25.728 1.00 96.88 91 ALA A O 1
ATOM 707 N N . SER A 1 92 ? -3.666 -8.296 -27.525 1.00 98.19 92 SER A N 1
ATOM 708 C CA . SER A 1 92 ? -4.990 -8.748 -27.078 1.00 98.19 92 SER A CA 1
ATOM 709 C C . SER A 1 92 ? -4.912 -9.586 -25.795 1.00 98.19 92 SER A C 1
ATOM 711 O O . SER A 1 92 ? -5.696 -9.370 -24.872 1.00 98.19 92 SER A O 1
ATOM 713 N N . ILE A 1 93 ? -3.947 -10.506 -25.691 1.00 97.38 93 ILE A N 1
ATOM 714 C CA . ILE A 1 93 ? -3.718 -11.316 -24.484 1.00 97.38 93 ILE A CA 1
ATOM 715 C C . ILE A 1 93 ? -3.319 -10.431 -23.294 1.00 97.38 93 ILE A C 1
ATOM 717 O O . ILE A 1 93 ? -3.858 -10.610 -22.204 1.00 97.38 93 ILE A O 1
ATOM 721 N N . ILE A 1 94 ? -2.438 -9.444 -23.490 1.00 96.62 94 ILE A N 1
ATOM 722 C CA . ILE A 1 94 ? -2.050 -8.485 -22.441 1.00 96.62 94 ILE A CA 1
ATOM 723 C C . ILE A 1 94 ? -3.277 -7.712 -21.934 1.00 96.62 94 ILE A C 1
ATOM 725 O O . ILE A 1 94 ? -3.518 -7.672 -20.729 1.00 96.62 94 ILE A O 1
ATOM 729 N N . LEU A 1 95 ? -4.119 -7.193 -22.836 1.00 97.44 95 LEU A N 1
ATOM 730 C CA . LEU A 1 95 ? -5.363 -6.508 -22.460 1.00 97.44 95 LEU A CA 1
ATOM 731 C C . LEU A 1 95 ? -6.343 -7.424 -21.706 1.00 97.44 95 LEU A C 1
ATOM 733 O O . LEU A 1 95 ? -7.014 -6.972 -20.778 1.00 97.44 95 LEU A O 1
ATOM 737 N N . GLN A 1 96 ? -6.424 -8.710 -22.062 1.00 96.69 96 GLN A N 1
ATOM 738 C CA . GLN A 1 96 ? -7.234 -9.688 -21.326 1.00 96.69 96 GLN A CA 1
ATOM 739 C C . GLN A 1 96 ? -6.673 -9.968 -19.924 1.00 96.69 96 GLN A C 1
ATOM 741 O O . GLN A 1 96 ? -7.451 -10.063 -18.974 1.00 96.69 96 GLN A O 1
ATOM 746 N N . ILE A 1 97 ? -5.346 -10.053 -19.773 1.00 96.38 97 ILE A N 1
ATOM 747 C CA . ILE A 1 97 ? -4.672 -10.216 -18.475 1.00 96.38 97 ILE A CA 1
ATOM 748 C C . ILE A 1 97 ? -4.936 -9.006 -17.575 1.00 96.38 97 ILE A C 1
ATOM 750 O O . ILE A 1 97 ? -5.295 -9.182 -16.411 1.00 96.38 97 ILE A O 1
ATOM 754 N N . ASP A 1 98 ? -4.798 -7.789 -18.096 1.00 97.06 98 ASP A N 1
ATOM 755 C CA . ASP A 1 98 ? -5.003 -6.576 -17.304 1.00 97.06 98 ASP A CA 1
ATOM 756 C C . ASP A 1 98 ? -6.483 -6.369 -16.946 1.00 97.06 98 ASP A C 1
ATOM 758 O O . ASP A 1 98 ? -6.791 -6.028 -15.805 1.00 97.06 98 ASP A O 1
ATOM 762 N N . ASN A 1 99 ? -7.418 -6.697 -17.844 1.00 95.81 99 ASN A N 1
ATOM 763 C CA . ASN A 1 99 ? -8.849 -6.732 -17.522 1.00 95.81 99 ASN A CA 1
ATOM 764 C C . ASN A 1 99 ? -9.164 -7.773 -16.425 1.00 95.81 99 ASN A C 1
ATOM 766 O O . ASN A 1 99 ? -9.856 -7.468 -15.455 1.00 95.81 99 ASN A O 1
ATOM 770 N N . ALA A 1 100 ? -8.599 -8.983 -16.517 1.00 94.31 100 ALA A N 1
ATOM 771 C CA . ALA A 1 100 ? -8.770 -10.018 -15.495 1.00 94.31 100 ALA A CA 1
ATOM 772 C C . ALA A 1 100 ? -8.185 -9.607 -14.129 1.00 94.31 100 ALA A C 1
ATOM 774 O O . ALA A 1 100 ? -8.784 -9.906 -13.096 1.00 94.31 100 ALA A O 1
ATOM 775 N N . ARG A 1 101 ? -7.055 -8.885 -14.111 1.00 93.50 101 ARG A N 1
ATOM 776 C CA . ARG A 1 101 ? -6.472 -8.298 -12.891 1.00 93.50 101 ARG A CA 1
ATOM 777 C C . ARG A 1 101 ? -7.374 -7.227 -12.285 1.00 93.50 101 ARG A C 1
ATOM 779 O O . ARG A 1 101 ? -7.685 -7.315 -11.103 1.00 93.50 101 ARG A O 1
ATOM 786 N N . LEU A 1 102 ? -7.841 -6.269 -13.088 1.00 94.00 102 LEU A N 1
ATOM 787 C CA . LEU A 1 102 ? -8.748 -5.211 -12.630 1.00 94.00 102 LEU A CA 1
ATOM 788 C C . LEU A 1 102 ? -10.058 -5.785 -12.071 1.00 94.00 102 LEU A C 1
ATOM 790 O O . LEU A 1 102 ? -10.521 -5.345 -11.021 1.00 94.00 102 LEU A O 1
ATOM 794 N N . ALA A 1 103 ? -10.621 -6.809 -12.719 1.00 93.06 103 ALA A N 1
ATOM 795 C CA . ALA A 1 103 ? -11.790 -7.523 -12.211 1.00 93.06 103 ALA A CA 1
ATOM 796 C C . ALA A 1 103 ? -11.496 -8.250 -10.885 1.00 93.06 103 ALA A C 1
ATOM 798 O O . ALA A 1 103 ? -12.310 -8.201 -9.964 1.00 93.06 103 ALA A O 1
ATOM 799 N N . ALA A 1 104 ? -10.332 -8.898 -10.754 1.00 91.69 104 ALA A N 1
ATOM 800 C CA . ALA A 1 104 ? -9.928 -9.555 -9.512 1.00 91.69 104 ALA A CA 1
ATOM 801 C C . ALA A 1 104 ? -9.750 -8.561 -8.350 1.00 91.69 104 ALA A C 1
ATOM 803 O O . ALA A 1 104 ? -10.189 -8.854 -7.237 1.00 91.69 104 ALA A O 1
ATOM 804 N N . ASP A 1 105 ? -9.172 -7.381 -8.596 1.00 91.38 105 ASP A N 1
ATOM 805 C CA . ASP A 1 105 ? -9.038 -6.325 -7.585 1.00 91.38 105 ASP A CA 1
ATOM 806 C C . ASP A 1 105 ? -10.386 -5.693 -7.196 1.00 91.38 105 ASP A C 1
ATOM 808 O O . ASP A 1 105 ? -10.623 -5.452 -6.012 1.00 91.38 105 ASP A O 1
ATOM 812 N N . ASP A 1 106 ? -11.305 -5.493 -8.146 1.00 94.69 106 ASP A N 1
ATOM 813 C CA . ASP A 1 106 ? -12.677 -5.048 -7.861 1.00 94.69 106 ASP A CA 1
ATOM 814 C C . ASP A 1 106 ? -13.439 -6.074 -6.998 1.00 94.69 106 ASP A C 1
ATOM 816 O O . ASP A 1 106 ? -14.059 -5.712 -5.994 1.00 94.69 106 ASP A O 1
ATOM 820 N N . PHE A 1 107 ? -13.329 -7.374 -7.303 1.00 92.44 107 PHE A N 1
ATOM 821 C CA . PHE A 1 107 ? -13.893 -8.426 -6.449 1.00 92.44 107 PHE A CA 1
ATOM 822 C C . PHE A 1 107 ? -13.221 -8.506 -5.073 1.00 92.44 107 PHE A C 1
ATOM 824 O O . PHE A 1 107 ? -13.918 -8.710 -4.078 1.00 92.44 107 PHE A O 1
ATOM 831 N N . ARG A 1 108 ? -11.899 -8.307 -4.986 1.00 95.56 108 ARG A N 1
ATOM 832 C CA . ARG A 1 108 ? -11.164 -8.262 -3.714 1.00 95.56 108 ARG A CA 1
ATOM 833 C C . ARG A 1 108 ? -11.646 -7.105 -2.837 1.00 95.56 108 ARG A C 1
ATOM 835 O O . ARG A 1 108 ? -11.972 -7.329 -1.675 1.00 95.56 108 ARG A O 1
ATOM 842 N N . LEU A 1 109 ? -11.771 -5.902 -3.396 1.00 89.25 109 LEU A N 1
ATOM 843 C CA . LEU A 1 109 ? -12.258 -4.718 -2.682 1.00 89.25 109 LEU A CA 1
ATOM 844 C C . LEU A 1 109 ? -13.724 -4.884 -2.242 1.00 89.25 109 LEU A C 1
ATOM 846 O O . LEU A 1 109 ? -14.075 -4.553 -1.109 1.00 89.25 109 LEU A O 1
ATOM 850 N N . LYS A 1 110 ? -14.582 -5.461 -3.095 1.00 94.94 110 LYS A N 1
ATOM 851 C CA . LYS A 1 110 ? -15.967 -5.813 -2.730 1.00 94.94 110 LYS A CA 1
ATOM 852 C C . LYS A 1 110 ? -16.024 -6.821 -1.582 1.00 94.94 110 LYS A C 1
ATOM 854 O O . LYS A 1 110 ? -16.815 -6.636 -0.662 1.00 94.94 110 LYS A O 1
ATOM 859 N N . TYR A 1 111 ? -15.174 -7.846 -1.605 1.00 92.31 111 TYR A N 1
ATOM 860 C CA . TYR A 1 111 ? -15.063 -8.832 -0.530 1.00 92.31 111 TYR A CA 1
ATOM 861 C C . TYR A 1 111 ? -14.558 -8.214 0.784 1.00 92.31 111 TYR A C 1
ATOM 863 O O . TYR A 1 111 ? -15.106 -8.509 1.844 1.00 92.31 111 TYR A O 1
ATOM 871 N N . GLU A 1 112 ? -13.555 -7.334 0.732 1.00 92.19 112 GLU A N 1
ATOM 872 C CA . GLU A 1 112 ? -13.038 -6.610 1.902 1.00 92.19 112 GLU A CA 1
ATOM 873 C C . GLU A 1 112 ? -14.122 -5.719 2.539 1.00 92.19 112 GLU A C 1
ATOM 875 O O . GLU A 1 112 ? -14.317 -5.764 3.757 1.00 92.19 112 GLU A O 1
ATOM 880 N N . ASN A 1 113 ? -14.893 -4.993 1.721 1.00 89.06 113 ASN A N 1
ATOM 881 C CA . ASN A 1 113 ? -16.027 -4.183 2.176 1.00 89.06 113 ASN A CA 1
ATOM 882 C C . ASN A 1 113 ? -17.152 -5.033 2.789 1.00 89.06 113 ASN A C 1
ATOM 884 O O . ASN A 1 113 ? -17.641 -4.710 3.871 1.00 89.06 113 ASN A O 1
ATOM 888 N N . GLU A 1 114 ? -17.543 -6.134 2.140 1.00 92.12 114 GLU A N 1
ATOM 889 C CA . GLU A 1 114 ? -18.568 -7.052 2.656 1.00 92.12 114 GLU A CA 1
ATOM 890 C C . GLU A 1 114 ? -18.121 -7.704 3.975 1.00 92.12 114 GLU A C 1
ATOM 892 O O . GLU A 1 114 ? -18.897 -7.798 4.923 1.00 92.12 114 GLU A O 1
ATOM 897 N N . MET A 1 115 ? -16.844 -8.082 4.096 1.00 90.62 115 MET A N 1
ATOM 898 C CA . MET A 1 115 ? -16.275 -8.605 5.342 1.00 90.62 115 MET A CA 1
ATOM 899 C C . MET A 1 115 ? -16.266 -7.569 6.471 1.00 90.62 115 MET A C 1
ATOM 901 O O . MET A 1 115 ? -16.492 -7.929 7.629 1.00 90.62 115 MET A O 1
ATOM 905 N N . TYR A 1 116 ? -16.033 -6.291 6.163 1.00 89.50 116 TYR A N 1
ATOM 906 C CA . TYR A 1 116 ? -16.146 -5.207 7.138 1.00 89.50 116 TYR A CA 1
ATOM 907 C C . TYR A 1 116 ? -17.600 -5.005 7.597 1.00 89.50 116 TYR A C 1
ATOM 909 O O . TYR A 1 116 ? -17.869 -5.021 8.800 1.00 89.50 116 TYR A O 1
ATOM 917 N N . LEU A 1 117 ? -18.542 -4.899 6.652 1.00 91.38 117 LEU A N 1
ATOM 918 C CA . LEU A 1 117 ? -19.978 -4.770 6.929 1.00 91.38 117 LEU A CA 1
ATOM 919 C C . LEU A 1 117 ? -20.493 -5.944 7.767 1.00 91.38 117 LEU A C 1
ATOM 921 O O . LEU A 1 117 ? -21.124 -5.736 8.804 1.00 91.38 117 LEU A O 1
ATOM 925 N N . ARG A 1 118 ? -20.143 -7.176 7.381 1.00 93.94 118 ARG A N 1
ATOM 926 C CA . ARG A 1 118 ? -20.480 -8.393 8.122 1.00 93.94 118 ARG A CA 1
ATOM 927 C C . ARG A 1 118 ? -19.974 -8.341 9.563 1.00 93.94 118 ARG A C 1
ATOM 929 O O . ARG A 1 118 ? -20.741 -8.643 10.470 1.00 93.94 118 ARG A O 1
ATOM 936 N N . ARG A 1 119 ? -18.715 -7.947 9.791 1.00 90.06 119 ARG A N 1
ATOM 937 C CA . ARG A 1 119 ? -18.148 -7.827 11.147 1.00 90.06 119 ARG A CA 1
ATOM 938 C C . ARG A 1 119 ? -18.853 -6.762 11.985 1.00 90.06 119 ARG A C 1
ATOM 940 O O . ARG A 1 119 ? -19.041 -6.987 13.177 1.00 90.06 119 ARG A O 1
ATOM 947 N N . SER A 1 120 ? -19.263 -5.645 11.379 1.00 92.38 120 SER A N 1
ATOM 948 C CA . SER A 1 120 ? -20.081 -4.630 12.060 1.00 92.38 120 SER A CA 1
ATOM 949 C C . SER A 1 120 ? -21.417 -5.226 12.506 1.00 92.38 120 SER A C 1
ATOM 951 O O . SER A 1 120 ? -21.737 -5.193 13.688 1.00 92.38 120 SER A O 1
ATOM 953 N N . VAL A 1 121 ? -22.141 -5.880 11.592 1.00 95.75 121 VAL A N 1
ATOM 954 C CA . VAL A 1 121 ? -23.436 -6.513 11.892 1.00 95.75 121 VAL A CA 1
ATOM 955 C C . VAL A 1 121 ? -23.298 -7.646 12.920 1.00 95.75 121 VAL A C 1
ATOM 957 O O . VAL A 1 121 ? -24.148 -7.790 13.794 1.00 95.75 121 VAL A O 1
ATOM 960 N N . GLU A 1 122 ? -22.222 -8.435 12.880 1.00 95.75 122 GLU A N 1
ATOM 961 C CA . GLU A 1 122 ? -21.927 -9.444 13.909 1.00 95.75 122 GLU A CA 1
ATOM 962 C C . GLU A 1 122 ? -21.653 -8.809 15.284 1.00 95.75 122 GLU A C 1
ATOM 964 O O . GLU A 1 122 ? -22.092 -9.350 16.302 1.00 95.75 122 GLU A O 1
ATOM 969 N N . ALA A 1 123 ? -20.976 -7.657 15.340 1.00 94.06 123 ALA A N 1
ATOM 970 C CA . ALA A 1 123 ? -20.790 -6.901 16.577 1.00 94.06 123 ALA A CA 1
ATOM 971 C C . ALA A 1 123 ? -22.125 -6.350 17.111 1.00 94.06 123 ALA A C 1
ATOM 973 O O . ALA A 1 123 ? -22.415 -6.530 18.295 1.00 94.06 123 ALA A O 1
ATOM 974 N N . ASP A 1 124 ? -22.965 -5.784 16.241 1.00 96.19 124 ASP A N 1
ATOM 975 C CA . ASP A 1 124 ? -24.292 -5.265 16.592 1.00 96.19 124 ASP A CA 1
ATOM 976 C C . ASP A 1 124 ? -25.217 -6.379 17.111 1.00 96.19 124 ASP A C 1
ATOM 978 O O . ASP A 1 124 ? -25.842 -6.230 18.161 1.00 96.19 124 ASP A O 1
ATOM 982 N N . ILE A 1 125 ? -25.248 -7.545 16.451 1.00 96.00 125 ILE A N 1
ATOM 983 C CA . ILE A 1 125 ? -26.001 -8.729 16.907 1.00 96.00 125 ILE A CA 1
ATOM 984 C C . ILE A 1 125 ? -25.518 -9.193 18.287 1.00 96.00 125 ILE A C 1
ATOM 986 O O . ILE A 1 125 ? -26.332 -9.539 19.145 1.00 96.00 125 ILE A O 1
ATOM 990 N N . ASN A 1 126 ? -24.206 -9.203 18.530 1.00 95.50 126 ASN A N 1
ATOM 991 C CA . ASN A 1 126 ? -23.658 -9.574 19.834 1.00 95.50 126 ASN A CA 1
ATOM 992 C C . ASN A 1 126 ? -23.946 -8.515 20.915 1.00 95.50 126 ASN A C 1
ATOM 994 O O . ASN A 1 126 ? -24.130 -8.878 22.075 1.00 95.50 126 ASN A O 1
ATOM 998 N N . GLY A 1 127 ? -24.043 -7.233 20.551 1.00 96.31 127 GLY A N 1
ATOM 999 C CA . GLY A 1 127 ? -24.534 -6.169 21.429 1.00 96.31 127 GLY A CA 1
ATOM 1000 C C . GLY A 1 127 ? -26.011 -6.350 21.788 1.00 96.31 127 GLY A C 1
ATOM 1001 O O . GLY A 1 127 ? -26.359 -6.373 22.965 1.00 96.31 127 GLY A O 1
ATOM 1002 N N . LEU A 1 128 ? -26.869 -6.575 20.789 1.00 96.38 128 LEU A N 1
ATOM 1003 C CA . LEU A 1 128 ? -28.304 -6.818 20.977 1.00 96.38 128 LEU A CA 1
ATOM 1004 C C . LEU A 1 128 ? -28.590 -8.066 21.824 1.00 96.38 128 LEU A C 1
ATOM 1006 O O . LEU A 1 128 ? -29.532 -8.056 22.611 1.00 96.38 128 LEU A O 1
ATOM 1010 N N . ARG A 1 129 ? -27.767 -9.118 21.714 1.00 97.75 129 ARG A N 1
ATOM 1011 C CA . ARG A 1 129 ? -27.843 -10.295 22.599 1.00 97.75 129 ARG A CA 1
ATOM 1012 C C . ARG A 1 129 ? -27.602 -9.935 24.064 1.00 97.75 129 ARG A C 1
ATOM 1014 O O . ARG A 1 129 ? -28.414 -10.309 24.895 1.00 97.75 129 ARG A O 1
ATOM 1021 N N . LYS A 1 130 ? -26.567 -9.145 24.372 1.00 97.44 130 LYS A N 1
ATOM 1022 C CA . LYS A 1 130 ? -26.312 -8.686 25.751 1.00 97.44 130 LYS A CA 1
ATOM 1023 C C . LYS A 1 130 ? -27.472 -7.861 26.306 1.00 97.44 130 LYS A C 1
ATOM 1025 O O . LYS A 1 130 ? -27.903 -8.105 27.423 1.00 97.44 130 LYS A O 1
ATOM 1030 N N . VAL A 1 131 ? -28.017 -6.942 25.505 1.00 98.12 131 VAL A N 1
ATOM 1031 C CA . VAL A 1 131 ? -29.194 -6.147 25.899 1.00 98.12 131 VAL A CA 1
ATOM 1032 C C . VAL A 1 131 ? -30.415 -7.045 26.137 1.00 98.12 131 VAL A C 1
ATOM 1034 O O . VAL A 1 131 ? -31.174 -6.807 27.071 1.00 98.12 131 VAL A O 1
ATOM 1037 N N . LEU A 1 132 ? -30.604 -8.100 25.337 1.00 98.31 132 LEU A N 1
ATOM 1038 C CA . LEU A 1 132 ? -31.661 -9.088 25.565 1.00 98.31 132 LEU A CA 1
ATOM 1039 C C . LEU A 1 132 ? -31.449 -9.870 26.872 1.00 98.31 132 LEU A C 1
ATOM 1041 O O . LEU A 1 132 ? -32.415 -10.063 27.606 1.00 98.31 132 LEU A O 1
ATOM 1045 N N . ASP A 1 133 ? -30.216 -10.275 27.180 1.00 98.12 133 ASP A N 1
ATOM 1046 C CA . ASP A 1 133 ? -29.875 -10.973 28.426 1.00 98.12 133 ASP A CA 1
ATOM 1047 C C . ASP A 1 133 ? -30.094 -10.063 29.658 1.00 98.12 133 ASP A C 1
ATOM 1049 O O . ASP A 1 133 ? -30.700 -10.481 30.643 1.00 98.12 133 ASP A O 1
ATOM 1053 N N . GLU A 1 134 ? -29.695 -8.787 29.585 1.00 98.06 134 GLU A N 1
ATOM 1054 C CA . GLU A 1 134 ? -29.947 -7.762 30.616 1.00 98.06 134 GLU A CA 1
ATOM 1055 C C . GLU A 1 134 ? -31.454 -7.490 30.818 1.00 98.06 134 GLU A C 1
ATOM 1057 O O . GLU A 1 134 ? -31.937 -7.367 31.951 1.00 98.06 134 GLU A O 1
ATOM 1062 N N . LEU A 1 135 ? -32.232 -7.447 29.731 1.00 98.00 135 LEU A N 1
ATOM 1063 C CA . LEU A 1 135 ? -33.693 -7.330 29.784 1.00 98.00 135 LEU A CA 1
ATOM 1064 C C . LEU A 1 135 ? -34.362 -8.595 30.343 1.00 98.00 135 LEU A C 1
ATOM 1066 O O . LEU A 1 135 ? -35.367 -8.494 31.043 1.00 98.00 135 LEU A O 1
ATOM 1070 N N . ALA A 1 136 ? -33.814 -9.783 30.078 1.00 98.31 136 ALA A N 1
ATOM 1071 C CA . ALA A 1 136 ? -34.313 -11.036 30.640 1.00 98.31 136 ALA A CA 1
ATOM 1072 C C . ALA A 1 136 ? -34.055 -11.130 32.154 1.00 98.31 136 ALA A C 1
ATOM 1074 O O . ALA A 1 136 ? -34.955 -11.525 32.897 1.00 98.31 136 ALA A O 1
ATOM 1075 N N . LEU A 1 137 ? -32.871 -10.711 32.617 1.00 98.06 137 LEU A N 1
ATOM 1076 C CA . LEU A 1 137 ? -32.540 -10.620 34.043 1.00 98.06 137 LEU A CA 1
ATOM 1077 C C . LEU A 1 137 ? -33.456 -9.625 34.765 1.00 98.06 137 LEU A C 1
ATOM 1079 O O . LEU A 1 137 ? -34.152 -10.006 35.701 1.00 98.06 137 LEU A O 1
ATOM 1083 N N . SER A 1 138 ? -33.553 -8.386 34.273 1.00 97.94 138 SER A N 1
ATOM 1084 C CA . SER A 1 138 ? -34.419 -7.367 34.891 1.00 97.94 138 SER A CA 1
ATOM 1085 C C . SER A 1 138 ? -35.908 -7.735 34.861 1.00 97.94 138 SER A C 1
ATOM 1087 O O . SER A 1 138 ? -36.633 -7.423 35.806 1.00 97.94 138 SER A O 1
ATOM 1089 N N . LYS A 1 139 ? -36.376 -8.464 33.836 1.00 98.25 139 LYS A N 1
ATOM 1090 C CA . LYS A 1 139 ? -37.713 -9.077 33.833 1.00 98.25 139 LYS A CA 1
ATOM 1091 C C . LYS A 1 139 ? -37.864 -10.094 34.968 1.00 98.25 139 LYS A C 1
ATOM 1093 O O . LYS A 1 139 ? -38.847 -10.016 35.696 1.00 98.25 139 LYS A O 1
ATOM 1098 N N . SER A 1 140 ? -36.906 -11.007 35.137 1.00 98.00 140 SER A N 1
ATOM 1099 C CA . SER A 1 140 ? -36.925 -12.011 36.211 1.00 98.00 140 SER A CA 1
ATOM 1100 C C . SER A 1 140 ? -36.908 -11.372 37.605 1.00 98.00 140 SER A C 1
ATOM 1102 O O . SER A 1 140 ? -37.633 -11.822 38.490 1.00 98.00 140 SER A O 1
ATOM 1104 N N . ASP A 1 141 ? -36.133 -10.302 37.800 1.00 98.00 141 ASP A N 1
ATOM 1105 C CA . ASP A 1 141 ? -36.077 -9.558 39.065 1.00 98.00 141 ASP A CA 1
ATOM 1106 C C . ASP A 1 141 ? -37.410 -8.864 39.386 1.00 98.00 141 ASP A C 1
ATOM 1108 O O . ASP A 1 141 ? -37.826 -8.813 40.546 1.00 98.00 141 ASP A O 1
ATOM 1112 N N . LEU A 1 142 ? -38.096 -8.330 38.370 1.00 97.81 142 LEU A N 1
ATOM 1113 C CA . LEU A 1 142 ? -39.428 -7.737 38.516 1.00 97.81 142 LEU A CA 1
ATOM 1114 C C . LEU A 1 142 ? -40.508 -8.800 38.753 1.00 97.81 142 LEU A C 1
ATOM 1116 O O . LEU A 1 142 ? -41.402 -8.577 39.564 1.00 97.81 142 LEU A O 1
ATOM 1120 N N . GLU A 1 143 ? -40.424 -9.959 38.099 1.00 97.94 143 GLU A N 1
ATOM 1121 C CA . GLU A 1 143 ? -41.337 -11.085 38.337 1.00 97.94 143 GLU A CA 1
ATOM 1122 C C . GLU A 1 143 ? -41.191 -11.629 39.770 1.00 97.94 143 GLU A C 1
ATOM 1124 O O . GLU A 1 143 ? -42.198 -11.837 40.444 1.00 97.94 143 GLU A O 1
ATOM 1129 N N . MET A 1 144 ? -39.962 -11.742 40.288 1.00 97.25 144 MET A N 1
ATOM 1130 C CA . MET A 1 144 ? -39.699 -12.095 41.690 1.00 97.25 144 MET A CA 1
ATOM 1131 C C . MET A 1 144 ? -40.249 -11.048 42.676 1.00 97.25 144 MET A C 1
ATOM 1133 O O . MET A 1 144 ? -40.846 -11.410 43.690 1.00 97.25 144 MET A O 1
ATOM 1137 N N . GLN A 1 145 ? -40.092 -9.752 42.382 1.00 97.94 145 GLN A N 1
ATOM 1138 C CA . GLN A 1 145 ? -40.672 -8.678 43.200 1.00 97.94 145 GLN A CA 1
ATOM 1139 C C . GLN A 1 145 ? -42.206 -8.735 43.218 1.00 97.94 145 GLN A C 1
ATOM 1141 O O . GLN A 1 145 ? -42.802 -8.608 44.287 1.00 97.94 145 GLN A O 1
ATOM 1146 N N . ILE A 1 146 ? -42.843 -8.973 42.067 1.00 97.81 146 ILE A N 1
ATOM 1147 C CA . ILE A 1 146 ? -44.302 -9.127 41.963 1.00 97.81 146 ILE A CA 1
ATOM 1148 C C . ILE A 1 146 ? -44.786 -10.313 42.805 1.00 97.81 146 ILE A C 1
ATOM 1150 O O . ILE A 1 146 ? -45.750 -10.150 43.553 1.00 97.81 146 ILE A O 1
ATOM 1154 N N . GLU A 1 147 ? -44.113 -11.465 42.736 1.00 97.81 147 GLU A N 1
ATOM 1155 C CA . GLU A 1 147 ? -44.492 -12.641 43.527 1.00 97.81 147 GLU A CA 1
ATOM 1156 C C . GLU A 1 147 ? -44.318 -12.391 45.034 1.00 97.81 147 GLU A C 1
ATOM 1158 O O . GLU A 1 147 ? -45.243 -12.635 45.801 1.00 97.81 147 GLU A O 1
ATOM 1163 N N . SER A 1 148 ? -43.201 -11.791 45.468 1.00 97.69 148 SER A N 1
ATOM 1164 C CA . SER A 1 148 ? -42.978 -11.474 46.892 1.00 97.69 148 SER A CA 1
ATOM 1165 C C . SER A 1 148 ? -44.014 -10.494 47.466 1.00 97.69 148 SER A C 1
ATOM 1167 O O . SER A 1 148 ? -44.491 -10.673 48.587 1.00 97.69 148 SER A O 1
ATOM 1169 N N . LEU A 1 149 ? -44.442 -9.500 46.677 1.00 97.25 149 LEU A N 1
ATOM 1170 C CA . LEU A 1 149 ? -45.525 -8.584 47.053 1.00 97.25 149 LEU A CA 1
ATOM 1171 C C . LEU A 1 149 ? -46.890 -9.292 47.047 1.00 97.25 149 LEU A C 1
ATOM 1173 O O . LEU A 1 149 ? -47.779 -8.938 47.824 1.00 97.25 149 LEU A O 1
ATOM 1177 N N . HIS A 1 150 ? -47.080 -10.298 46.189 1.00 97.75 150 HIS A N 1
ATOM 1178 C CA . HIS A 1 150 ? -48.282 -11.128 46.193 1.00 97.75 150 HIS A CA 1
ATOM 1179 C C . HIS A 1 150 ? -48.358 -11.990 47.461 1.00 97.75 150 HIS A C 1
ATOM 1181 O O . HIS A 1 150 ? -49.396 -11.998 48.129 1.00 97.75 150 HIS A O 1
ATOM 1187 N N . GLU A 1 151 ? -47.254 -12.642 47.837 1.00 97.06 151 GLU A N 1
ATOM 1188 C CA . GLU A 1 151 ? -47.116 -13.382 49.094 1.00 97.06 151 GLU A CA 1
ATOM 1189 C C . GLU A 1 151 ? -47.366 -12.479 50.311 1.00 97.06 151 GLU A C 1
ATOM 1191 O O . GLU A 1 151 ? -48.141 -12.855 51.194 1.00 97.06 151 GLU A O 1
ATOM 1196 N N . GLU A 1 152 ? -46.807 -11.263 50.337 1.00 97.12 152 GLU A N 1
ATOM 1197 C CA . GLU A 1 152 ? -47.044 -10.282 51.406 1.00 97.12 152 GLU A CA 1
ATOM 1198 C C . GLU A 1 152 ? -48.531 -9.897 51.511 1.00 97.12 152 GLU A C 1
ATOM 1200 O O . GLU A 1 152 ? -49.104 -9.911 52.603 1.00 97.12 152 GLU A O 1
ATOM 1205 N N . ILE A 1 153 ? -49.209 -9.632 50.387 1.00 96.50 153 ILE A N 1
ATOM 1206 C CA . ILE A 1 153 ? -50.652 -9.336 50.367 1.00 96.50 153 ILE A CA 1
ATOM 1207 C C . ILE A 1 153 ? -51.479 -10.524 50.885 1.00 96.50 153 ILE A C 1
ATOM 1209 O O . ILE A 1 153 ? -52.465 -10.321 51.601 1.00 96.50 153 ILE A O 1
ATOM 1213 N N . VAL A 1 154 ? -51.117 -11.759 50.526 1.00 97.19 154 VAL A N 1
ATOM 1214 C CA . VAL A 1 154 ? -51.788 -12.975 51.016 1.00 97.19 154 VAL A CA 1
ATOM 1215 C C . VAL A 1 154 ? -51.553 -13.152 52.519 1.00 97.19 154 VAL A C 1
ATOM 1217 O O . VAL A 1 154 ? -52.507 -13.415 53.257 1.00 97.19 154 VAL A O 1
ATOM 1220 N N . TYR A 1 155 ? -50.323 -12.941 52.988 1.00 96.56 155 TYR A N 1
ATOM 1221 C CA . TYR A 1 155 ? -49.955 -13.004 54.400 1.00 96.56 155 TYR A CA 1
ATOM 1222 C C . TYR A 1 155 ? -50.705 -11.959 55.237 1.00 96.56 155 TYR A C 1
ATOM 1224 O O . TYR A 1 155 ? -51.350 -12.315 56.223 1.00 96.56 155 TYR A O 1
ATOM 1232 N N . LEU A 1 156 ? -50.709 -10.690 54.814 1.00 96.00 156 LEU A N 1
ATOM 1233 C CA . LEU A 1 156 ? -51.415 -9.602 55.498 1.00 96.00 156 LEU A CA 1
ATOM 1234 C C . LEU A 1 156 ? -52.928 -9.851 55.567 1.00 96.00 156 LEU A C 1
ATOM 1236 O O . LEU A 1 156 ? -53.533 -9.653 56.620 1.00 96.00 156 LEU A O 1
ATOM 1240 N N . LYS A 1 157 ? -53.545 -10.345 54.483 1.00 96.00 157 LYS A N 1
ATOM 1241 C CA . LYS A 1 157 ? -54.969 -10.730 54.487 1.00 96.00 157 LYS A CA 1
ATOM 1242 C C . LYS A 1 157 ? -55.260 -11.842 55.490 1.00 96.00 157 LYS A C 1
ATOM 1244 O O . LYS A 1 157 ? -56.242 -11.744 56.221 1.00 96.00 157 LYS A O 1
ATOM 1249 N N . LYS A 1 158 ? -54.407 -12.870 55.549 1.00 96.25 158 LYS A N 1
ATOM 1250 C CA . LYS A 1 158 ? -54.543 -13.973 56.505 1.00 96.25 158 LYS A CA 1
ATOM 1251 C C . LYS A 1 158 ? -54.371 -13.491 57.950 1.00 96.25 158 LYS A C 1
ATOM 1253 O O . LYS A 1 158 ? -55.217 -13.800 58.782 1.00 96.25 158 LYS A O 1
ATOM 1258 N N . SER A 1 159 ? -53.336 -12.695 58.227 1.00 94.69 159 SER A N 1
ATOM 1259 C CA . SER A 1 159 ? -53.091 -12.099 59.549 1.00 94.69 159 SER A CA 1
ATOM 1260 C C . SER A 1 159 ? -54.287 -11.262 60.006 1.00 94.69 159 SER A C 1
ATOM 1262 O O . SER A 1 159 ? -54.755 -11.412 61.128 1.00 94.69 159 SER A O 1
ATOM 1264 N N . HIS A 1 160 ? -54.852 -10.445 59.114 1.00 93.56 160 HIS A N 1
ATOM 1265 C CA . HIS A 1 160 ? -56.037 -9.643 59.410 1.00 93.56 160 HIS A CA 1
ATOM 1266 C C . HIS A 1 160 ? -57.294 -10.497 59.664 1.00 93.56 160 HIS A C 1
ATOM 1268 O O . HIS A 1 160 ? -58.089 -10.185 60.550 1.00 93.56 160 HIS A O 1
ATOM 1274 N N . GLU A 1 161 ? -57.480 -11.599 58.930 1.00 93.50 161 GLU A N 1
ATOM 1275 C CA . GLU A 1 161 ? -58.577 -12.544 59.177 1.00 93.50 161 GLU A CA 1
ATOM 1276 C C . GLU A 1 161 ? -58.425 -13.253 60.538 1.00 93.50 161 GLU A C 1
ATOM 1278 O O . GLU A 1 161 ? -59.411 -13.454 61.251 1.00 93.50 161 GLU A O 1
ATOM 1283 N N . GLU A 1 162 ? -57.197 -13.608 60.924 1.00 90.88 162 GLU A N 1
ATOM 1284 C CA . GLU A 1 162 ? -56.870 -14.192 62.231 1.00 90.88 162 GLU A CA 1
ATOM 1285 C C . GLU A 1 162 ? -57.055 -13.178 63.375 1.00 90.88 162 GLU A C 1
ATOM 1287 O O . GLU A 1 162 ? -57.675 -13.515 64.385 1.00 90.88 162 GLU A O 1
ATOM 1292 N N . GLU A 1 163 ? -56.639 -11.921 63.198 1.00 89.62 163 GLU A N 1
ATOM 1293 C CA . GLU A 1 163 ? -56.895 -10.822 64.140 1.00 89.62 163 GLU A CA 1
ATOM 1294 C C . GLU A 1 163 ? -58.391 -10.539 64.315 1.00 89.62 163 GLU A C 1
ATOM 1296 O O . GLU A 1 163 ? -58.855 -10.402 65.446 1.00 89.62 163 GLU A O 1
ATOM 1301 N N . ILE A 1 164 ? -59.177 -10.503 63.231 1.00 86.00 164 ILE A N 1
ATOM 1302 C CA . ILE A 1 164 ? -60.636 -10.340 63.318 1.00 86.00 164 ILE A CA 1
ATOM 1303 C C . ILE A 1 164 ? -61.261 -11.506 64.090 1.00 86.00 164 ILE A C 1
ATOM 1305 O O . ILE A 1 164 ? -62.086 -11.265 64.972 1.00 86.00 164 ILE A O 1
ATOM 1309 N N . LYS A 1 165 ? -60.855 -12.756 63.825 1.00 85.81 165 LYS A N 1
ATOM 1310 C CA . LYS A 1 165 ? -61.328 -13.926 64.589 1.00 85.81 165 LYS A CA 1
ATOM 1311 C C . LYS A 1 165 ? -60.941 -13.831 66.066 1.00 85.81 165 LYS A C 1
ATOM 1313 O O . LYS A 1 165 ? -61.772 -14.115 66.927 1.00 85.81 165 LYS A O 1
ATOM 1318 N N . HIS A 1 166 ? -59.721 -13.390 66.369 1.00 81.56 166 HIS A N 1
ATOM 1319 C CA . HIS A 1 166 ? -59.259 -13.186 67.741 1.00 81.56 166 HIS A CA 1
ATOM 1320 C C . HIS A 1 166 ? -60.061 -12.087 68.455 1.00 81.56 166 HIS A C 1
ATOM 1322 O O . HIS A 1 166 ? -60.541 -12.298 69.569 1.00 81.56 166 HIS A O 1
ATOM 1328 N N . LEU A 1 167 ? -60.279 -10.934 67.814 1.00 76.94 167 LEU A N 1
ATOM 1329 C CA . LEU A 1 167 ? -61.074 -9.829 68.360 1.00 76.94 167 LEU A CA 1
ATOM 1330 C C . LEU A 1 167 ? -62.546 -10.218 68.547 1.00 76.94 167 LEU A C 1
ATOM 1332 O O . LEU A 1 167 ? -63.128 -9.892 69.580 1.00 76.94 167 LEU A O 1
ATOM 1336 N N . GLN A 1 168 ? -63.138 -10.972 67.617 1.00 68.19 168 GLN A N 1
ATOM 1337 C CA . GLN A 1 168 ? -64.490 -11.522 67.770 1.00 68.19 168 GLN A CA 1
ATOM 1338 C C . GLN A 1 168 ? -64.576 -12.518 68.937 1.00 68.19 168 GLN A C 1
ATOM 1340 O O . GLN A 1 168 ? -65.531 -12.462 69.708 1.00 68.19 168 GLN A O 1
ATOM 1345 N N . GLY A 1 169 ? -63.561 -13.369 69.124 1.00 63.72 169 GLY A N 1
ATOM 1346 C CA . GLY A 1 169 ? -63.460 -14.258 70.286 1.00 63.72 169 GLY A CA 1
ATOM 1347 C C . GLY A 1 169 ? -63.266 -13.515 71.615 1.00 63.72 169 GLY A C 1
ATOM 1348 O O . GLY A 1 169 ? -63.852 -13.895 72.625 1.00 63.72 169 GLY A O 1
ATOM 1349 N N . THR A 1 170 ? -62.500 -12.421 71.611 1.00 54.56 170 THR A N 1
ATOM 1350 C CA . THR A 1 170 ? -62.182 -11.622 72.812 1.00 54.56 170 THR A CA 1
ATOM 1351 C C . THR A 1 170 ? -63.316 -10.663 73.200 1.00 54.56 170 THR A C 1
ATOM 1353 O O . THR A 1 170 ? -63.479 -10.343 74.373 1.00 54.56 170 THR A O 1
ATOM 1356 N N . THR A 1 171 ? -64.161 -10.242 72.252 1.00 45.03 171 THR A N 1
ATOM 1357 C CA . THR A 1 171 ? -65.297 -9.330 72.515 1.00 45.03 171 THR A CA 1
ATOM 1358 C C . THR A 1 171 ? -66.469 -10.024 73.240 1.00 45.03 171 THR A C 1
ATOM 1360 O O . THR A 1 171 ? -67.404 -9.363 73.682 1.00 45.03 171 THR A O 1
ATOM 1363 N N . SER A 1 172 ? -66.420 -11.349 73.431 1.00 44.31 172 SER A N 1
ATOM 1364 C CA . SER A 1 172 ? -67.422 -12.129 74.179 1.00 44.31 172 SER A CA 1
ATOM 1365 C C . SER A 1 172 ? -66.970 -12.479 75.611 1.00 44.31 172 SER A C 1
ATOM 1367 O O . SER A 1 172 ? -67.228 -13.585 76.093 1.00 44.31 172 SER A O 1
ATOM 1369 N N . GLY A 1 173 ? -66.295 -11.553 76.296 1.00 44.31 173 GLY A N 1
ATOM 1370 C CA . GLY A 1 173 ? -65.778 -11.762 77.650 1.00 44.31 173 GLY A CA 1
ATOM 1371 C C . GLY A 1 173 ? -65.645 -10.474 78.458 1.00 44.31 173 GLY A C 1
ATOM 1372 O O . GLY A 1 173 ? -64.540 -9.969 78.631 1.00 44.31 173 GLY A O 1
ATOM 1373 N N . ASP A 1 174 ? -66.757 -9.981 79.007 1.00 44.25 174 ASP A N 1
ATOM 1374 C CA . ASP A 1 174 ? -66.705 -9.063 80.151 1.00 44.25 174 ASP A CA 1
ATOM 1375 C C . ASP A 1 174 ? -66.242 -9.859 81.383 1.00 44.25 174 ASP A C 1
ATOM 1377 O O . ASP A 1 174 ? -66.989 -10.664 81.943 1.00 44.25 174 ASP A O 1
ATOM 1381 N N . VAL A 1 175 ? -64.964 -9.714 81.739 1.00 36.91 175 VAL A N 1
ATOM 1382 C CA . VAL A 1 175 ? -64.298 -10.496 82.790 1.00 36.91 175 VAL A CA 1
ATOM 1383 C C . VAL A 1 175 ? -63.866 -9.557 83.913 1.00 36.91 175 VAL A C 1
ATOM 1385 O O . VAL A 1 175 ? -62.692 -9.234 84.091 1.00 36.91 175 VAL A O 1
ATOM 1388 N N . ASN A 1 176 ? -64.852 -9.127 84.701 1.00 44.44 176 ASN A N 1
ATOM 1389 C CA . ASN A 1 176 ? -64.611 -8.553 86.019 1.00 44.44 176 ASN A CA 1
ATOM 1390 C C . ASN A 1 176 ? -64.162 -9.662 86.988 1.00 44.44 176 ASN A C 1
ATOM 1392 O O . ASN A 1 176 ? -64.946 -10.555 87.315 1.00 44.44 176 ASN A O 1
ATOM 1396 N N . VAL A 1 177 ? -62.907 -9.617 87.445 1.00 42.16 177 VAL A N 1
ATOM 1397 C CA . VAL A 1 177 ? -62.334 -10.599 88.382 1.00 42.16 177 VAL A CA 1
ATOM 1398 C C . VAL A 1 177 ? -61.653 -9.875 89.541 1.00 42.16 177 VAL A C 1
ATOM 1400 O O . VAL A 1 177 ? -60.454 -9.600 89.530 1.00 42.16 177 VAL A O 1
ATOM 1403 N N . GLU A 1 178 ? -62.437 -9.607 90.581 1.00 41.16 178 GLU A N 1
ATOM 1404 C CA . GLU A 1 178 ? -61.924 -9.324 91.920 1.00 41.16 178 GLU A CA 1
ATOM 1405 C C . GLU A 1 178 ? -61.545 -10.652 92.596 1.00 41.16 178 GLU A C 1
ATOM 1407 O O . GLU A 1 178 ? -62.412 -11.480 92.880 1.00 41.16 178 GLU A O 1
ATOM 1412 N N . ILE A 1 179 ? -60.257 -10.876 92.881 1.00 43.97 179 ILE A N 1
ATOM 1413 C CA . ILE A 1 179 ? -59.810 -12.010 93.707 1.00 43.97 179 ILE A CA 1
ATOM 1414 C C . ILE A 1 179 ? -59.041 -11.498 94.923 1.00 43.97 179 ILE A C 1
ATOM 1416 O O . ILE A 1 179 ? -58.050 -10.776 94.822 1.00 43.97 179 ILE A O 1
ATOM 1420 N N . ASN A 1 180 ? -59.541 -11.899 96.091 1.00 36.00 180 ASN A N 1
ATOM 1421 C CA . ASN A 1 180 ? -59.075 -11.484 97.407 1.00 36.00 180 ASN A CA 1
ATOM 1422 C C . ASN A 1 180 ? -57.629 -11.919 97.689 1.00 36.00 180 ASN A C 1
ATOM 1424 O O . ASN A 1 180 ? -57.266 -13.082 97.508 1.00 36.00 180 ASN A O 1
ATOM 1428 N N . ALA A 1 181 ? -56.830 -10.997 98.229 1.00 34.56 181 ALA A N 1
ATOM 1429 C CA . ALA A 1 181 ? -55.474 -11.277 98.680 1.00 34.56 181 ALA A CA 1
ATOM 1430 C C . ALA A 1 181 ? -55.468 -12.065 100.005 1.00 34.56 181 ALA A C 1
ATOM 1432 O O . ALA A 1 181 ? -55.965 -11.593 101.029 1.00 34.56 181 ALA A O 1
ATOM 1433 N N . ALA A 1 182 ? -54.849 -13.247 99.992 1.00 41.53 182 ALA A N 1
ATOM 1434 C CA . ALA A 1 182 ? -54.450 -13.986 101.190 1.00 41.53 182 ALA A CA 1
ATOM 1435 C C . ALA A 1 182 ? -53.036 -13.543 101.651 1.00 41.53 182 ALA A C 1
ATOM 1437 O O . ALA A 1 182 ? -52.285 -12.972 100.856 1.00 41.53 182 ALA A O 1
ATOM 1438 N N . PRO A 1 183 ? -52.658 -13.735 102.928 1.00 48.12 183 PRO A N 1
ATOM 1439 C CA . PRO A 1 183 ? -51.623 -12.906 103.541 1.00 48.12 183 PRO A CA 1
ATOM 1440 C C . PRO A 1 183 ? -50.178 -13.361 103.282 1.00 48.12 183 PRO A C 1
ATOM 1442 O O . PRO A 1 183 ? -49.819 -14.515 103.497 1.00 48.12 183 PRO A O 1
ATOM 1445 N N . GLY A 1 184 ? -49.306 -12.379 103.033 1.00 54.22 184 GLY A N 1
ATOM 1446 C CA . GLY A 1 184 ? -48.076 -12.282 103.827 1.00 54.22 184 GLY A CA 1
ATOM 1447 C C . GLY A 1 184 ? -46.838 -13.060 103.379 1.00 54.22 184 GLY A C 1
ATOM 1448 O O . GLY A 1 184 ? -46.021 -13.398 104.230 1.00 54.22 184 GLY A O 1
ATOM 1449 N N . ILE A 1 185 ? -46.626 -13.266 102.079 1.00 61.22 185 ILE A N 1
ATOM 1450 C CA . ILE A 1 185 ? -45.251 -13.220 101.549 1.00 61.22 185 ILE A CA 1
ATOM 1451 C C . ILE A 1 185 ? -45.004 -11.780 101.107 1.00 61.22 185 ILE A C 1
ATOM 1453 O O . ILE A 1 185 ? -45.894 -11.165 100.518 1.00 61.22 185 ILE A O 1
ATOM 1457 N N . ASP A 1 186 ? -43.827 -11.228 101.414 1.00 62.44 186 ASP A N 1
ATOM 1458 C CA . ASP A 1 186 ? -43.464 -9.866 101.018 1.00 62.44 186 ASP A CA 1
ATOM 1459 C C . ASP A 1 186 ? -43.262 -9.788 99.497 1.00 62.44 186 ASP A C 1
ATOM 1461 O O . ASP A 1 186 ? -42.163 -9.900 98.949 1.00 62.44 186 ASP A O 1
ATOM 1465 N N . LEU A 1 187 ? -44.387 -9.620 98.807 1.00 69.12 187 LEU A N 1
ATOM 1466 C CA . LEU A 1 187 ? -44.466 -9.536 97.359 1.00 69.12 187 LEU A CA 1
ATOM 1467 C C . LEU A 1 187 ? -43.620 -8.370 96.832 1.00 69.12 187 LEU A C 1
ATOM 1469 O O . LEU A 1 187 ? -43.129 -8.443 95.713 1.00 69.12 187 LEU A O 1
ATOM 1473 N N . THR A 1 188 ? -43.398 -7.338 97.653 1.00 75.38 188 THR A N 1
ATOM 1474 C CA . THR A 1 188 ? -42.557 -6.178 97.346 1.00 75.38 188 THR A CA 1
ATOM 1475 C C . THR A 1 188 ? -41.098 -6.579 97.164 1.00 75.38 188 THR A C 1
ATOM 1477 O O . THR A 1 188 ? -40.493 -6.201 96.162 1.00 75.38 188 THR A O 1
ATOM 1480 N N . THR A 1 189 ? -40.513 -7.369 98.075 1.00 74.62 189 THR A N 1
ATOM 1481 C CA . THR A 1 189 ? -39.128 -7.844 97.901 1.00 74.62 189 THR A CA 1
ATOM 1482 C C . THR A 1 189 ? -39.006 -8.878 96.787 1.00 74.62 189 THR A C 1
ATOM 1484 O O . THR A 1 189 ? -38.018 -8.832 96.055 1.00 74.62 189 THR A O 1
ATOM 1487 N N . LEU A 1 190 ? -40.004 -9.744 96.572 1.00 81.38 190 LEU A N 1
ATOM 1488 C CA . LEU A 1 190 ? -39.976 -10.695 95.452 1.00 81.38 190 LEU A CA 1
ATOM 1489 C C . LEU A 1 190 ? -40.108 -9.999 94.084 1.00 81.38 190 LEU A C 1
ATOM 1491 O O . LEU A 1 190 ? -39.329 -10.294 93.178 1.00 81.38 190 LEU A O 1
ATOM 1495 N N . LEU A 1 191 ? -41.031 -9.039 93.939 1.00 82.06 191 LEU A N 1
ATOM 1496 C CA . LEU A 1 191 ? -41.164 -8.211 92.734 1.00 82.06 191 LEU A CA 1
ATOM 1497 C C . LEU A 1 191 ? -39.915 -7.366 92.499 1.00 82.06 191 LEU A C 1
ATOM 1499 O O . LEU A 1 191 ? -39.434 -7.327 91.373 1.00 82.06 191 LEU A O 1
ATOM 1503 N N . ASN A 1 192 ? -39.350 -6.741 93.536 1.00 84.56 192 ASN A N 1
ATOM 1504 C CA . ASN A 1 192 ? -38.102 -5.988 93.399 1.00 84.56 192 ASN A CA 1
ATOM 1505 C C . ASN A 1 192 ? -36.923 -6.892 93.015 1.00 84.56 192 ASN A C 1
ATOM 1507 O O . ASN A 1 192 ? -36.081 -6.468 92.228 1.00 84.56 192 ASN A O 1
ATOM 1511 N N . LYS A 1 193 ? -36.873 -8.142 93.499 1.00 86.31 193 LYS A N 1
ATOM 1512 C CA . LYS A 1 193 ? -35.843 -9.107 93.097 1.00 86.31 193 LYS A CA 1
ATOM 1513 C C . LYS A 1 193 ? -36.004 -9.548 91.640 1.00 86.31 193 LYS A C 1
ATOM 1515 O O . LYS A 1 193 ? -35.032 -9.484 90.896 1.00 86.31 193 LYS A O 1
ATOM 1520 N N . MET A 1 194 ? -37.214 -9.919 91.208 1.00 86.06 194 MET A N 1
ATOM 1521 C CA . MET A 1 194 ? -37.473 -10.224 89.792 1.00 86.06 194 MET A CA 1
ATOM 1522 C C . MET A 1 194 ? -37.173 -9.016 88.902 1.00 86.06 194 MET A C 1
ATOM 1524 O O . MET A 1 194 ? -36.536 -9.167 87.868 1.00 86.06 194 MET A O 1
ATOM 1528 N N . ARG A 1 195 ? -37.577 -7.811 89.320 1.00 88.69 195 ARG A N 1
ATOM 1529 C CA . ARG A 1 195 ? -37.286 -6.567 88.601 1.00 88.69 195 ARG A CA 1
ATOM 1530 C C . ARG A 1 195 ? -35.785 -6.343 88.470 1.00 88.69 195 ARG A C 1
ATOM 1532 O O . ARG A 1 195 ? -35.344 -6.056 87.372 1.00 88.69 195 ARG A O 1
ATOM 1539 N N . ALA A 1 196 ? -35.006 -6.544 89.534 1.00 88.88 196 ALA A N 1
ATOM 1540 C CA . ALA A 1 196 ? -33.550 -6.438 89.486 1.00 88.88 196 ALA A CA 1
ATOM 1541 C C . ALA A 1 196 ? -32.904 -7.481 88.554 1.00 88.88 196 ALA A C 1
ATOM 1543 O O . ALA A 1 196 ? -31.989 -7.136 87.813 1.00 88.88 196 ALA A O 1
ATOM 1544 N N . GLU A 1 197 ? -33.383 -8.730 88.539 1.00 89.12 197 GLU A N 1
ATOM 1545 C CA . GLU A 1 197 ? -32.886 -9.752 87.603 1.00 89.12 197 GLU A CA 1
ATOM 1546 C C . GLU A 1 197 ? -33.256 -9.426 86.141 1.00 89.12 197 GLU A C 1
ATOM 1548 O O . GLU A 1 197 ? -32.407 -9.556 85.259 1.00 89.12 197 GLU A O 1
ATOM 1553 N N . TYR A 1 198 ? -34.463 -8.907 85.878 1.00 90.75 198 TYR A N 1
ATOM 1554 C CA . TYR A 1 198 ? -34.847 -8.408 84.551 1.00 90.75 198 TYR A CA 1
ATOM 1555 C C . TYR A 1 198 ? -34.077 -7.148 84.135 1.00 90.75 198 TYR A C 1
ATOM 1557 O O . TYR A 1 198 ? -33.712 -7.042 82.970 1.00 90.75 198 TYR A O 1
ATOM 1565 N N . GLU A 1 199 ? -33.792 -6.222 85.053 1.00 91.50 199 GLU A N 1
ATOM 1566 C CA . GLU A 1 199 ? -32.980 -5.024 84.795 1.00 91.50 199 GLU A CA 1
ATOM 1567 C C . GLU A 1 199 ? -31.553 -5.427 84.388 1.00 91.50 199 GLU A C 1
ATOM 1569 O O . GLU A 1 199 ? -31.027 -4.941 83.391 1.00 91.50 199 GLU A O 1
ATOM 1574 N N . VAL A 1 200 ? -30.952 -6.388 85.104 1.00 93.31 200 VAL A N 1
ATOM 1575 C CA . VAL A 1 200 ? -29.630 -6.947 84.776 1.00 93.31 200 VAL A CA 1
ATOM 1576 C C . VAL A 1 200 ? -29.647 -7.678 83.432 1.00 93.31 200 VAL A C 1
ATOM 1578 O O . VAL A 1 200 ? -28.726 -7.494 82.640 1.00 93.31 200 VAL A O 1
ATOM 1581 N N . LEU A 1 201 ? -30.682 -8.472 83.138 1.00 92.06 201 LEU A N 1
ATOM 1582 C CA . LEU A 1 201 ? -30.802 -9.184 81.861 1.00 92.06 201 LEU A CA 1
ATOM 1583 C C . LEU A 1 201 ? -31.037 -8.228 80.680 1.00 92.06 201 LEU A C 1
ATOM 1585 O O . LEU A 1 201 ? -30.456 -8.418 79.612 1.00 92.06 201 LEU A O 1
ATOM 1589 N N . ALA A 1 202 ? -31.854 -7.189 80.867 1.00 91.56 202 ALA A N 1
ATOM 1590 C CA . ALA A 1 202 ? -32.101 -6.156 79.867 1.00 91.56 202 ALA A CA 1
ATOM 1591 C C . ALA A 1 202 ? -30.841 -5.322 79.602 1.00 91.56 202 ALA A C 1
ATOM 1593 O O . ALA A 1 202 ? -30.503 -5.092 78.444 1.00 91.56 202 ALA A O 1
ATOM 1594 N N . GLU A 1 203 ? -30.108 -4.933 80.648 1.00 93.19 203 GLU A N 1
ATOM 1595 C CA . GLU A 1 203 ? -28.838 -4.212 80.526 1.00 93.19 203 GLU A CA 1
ATOM 1596 C C . GLU A 1 203 ? -27.746 -5.083 79.882 1.00 93.19 203 GLU A C 1
ATOM 1598 O O . GLU A 1 203 ? -26.995 -4.589 79.044 1.00 93.19 203 GLU A O 1
ATOM 1603 N N . HIS A 1 204 ? -27.687 -6.386 80.189 1.00 94.19 204 HIS A N 1
ATOM 1604 C CA . HIS A 1 204 ? -26.792 -7.339 79.519 1.00 94.19 204 HIS A CA 1
ATOM 1605 C C . HIS A 1 204 ? -27.113 -7.448 78.023 1.00 94.19 204 HIS A C 1
ATOM 1607 O O . HIS A 1 204 ? -26.232 -7.256 77.192 1.00 94.19 204 HIS A O 1
ATOM 1613 N N . ASN A 1 205 ? -28.383 -7.672 77.670 1.00 93.38 205 ASN A N 1
ATOM 1614 C CA . ASN A 1 205 ? -28.834 -7.774 76.280 1.00 93.38 205 ASN A CA 1
ATOM 1615 C C . ASN A 1 205 ? -28.595 -6.461 75.507 1.00 93.38 205 ASN A C 1
ATOM 1617 O O . ASN A 1 205 ? -28.060 -6.475 74.402 1.00 93.38 205 ASN A O 1
ATOM 1621 N N . ARG A 1 206 ? -28.879 -5.303 76.123 1.00 94.56 206 ARG A N 1
ATOM 1622 C CA . ARG A 1 206 ? -28.561 -3.978 75.563 1.00 94.56 206 ARG A CA 1
ATOM 1623 C C . ARG A 1 206 ? -27.070 -3.849 75.247 1.00 94.56 206 ARG A C 1
ATOM 1625 O O . ARG A 1 206 ? -26.712 -3.337 74.190 1.00 94.56 206 ARG A O 1
ATOM 1632 N N . LYS A 1 207 ? -26.209 -4.319 76.152 1.00 95.31 207 LYS A N 1
ATOM 1633 C CA . LYS A 1 207 ? -24.751 -4.244 76.026 1.00 95.31 207 LYS A CA 1
ATOM 1634 C C . LYS A 1 207 ? -24.199 -5.220 74.986 1.00 95.31 207 LYS A C 1
ATOM 1636 O O . LYS A 1 207 ? -23.296 -4.837 74.251 1.00 95.31 207 LYS A O 1
ATOM 1641 N N . ASP A 1 208 ? -24.768 -6.418 74.872 1.00 94.25 208 ASP A N 1
ATOM 1642 C CA . ASP A 1 208 ? -24.432 -7.395 73.826 1.00 94.25 208 ASP A CA 1
ATOM 1643 C C . ASP A 1 208 ? -24.876 -6.921 72.436 1.00 94.25 208 ASP A C 1
ATOM 1645 O O . ASP A 1 208 ? -24.133 -7.040 71.464 1.00 94.25 208 ASP A O 1
ATOM 1649 N N . ALA A 1 209 ? -26.066 -6.325 72.328 1.00 92.94 209 ALA A N 1
ATOM 1650 C CA . ALA A 1 209 ? -26.529 -5.707 71.090 1.00 92.94 209 ALA A CA 1
ATOM 1651 C C . ALA A 1 209 ? -25.637 -4.516 70.692 1.00 92.94 209 ALA A C 1
ATOM 1653 O O . ALA A 1 209 ? -25.298 -4.356 69.520 1.00 92.94 209 ALA A O 1
ATOM 1654 N N . GLU A 1 210 ? -25.208 -3.707 71.667 1.00 94.94 210 GLU A N 1
ATOM 1655 C CA . GLU A 1 210 ? -24.291 -2.585 71.461 1.00 94.94 210 GLU A CA 1
ATOM 1656 C C . GLU A 1 210 ? -22.884 -3.051 71.043 1.00 94.94 210 GLU A C 1
ATOM 1658 O O . GLU A 1 210 ? -22.301 -2.467 70.127 1.00 94.94 210 GLU A O 1
ATOM 1663 N N . THR A 1 211 ? -22.325 -4.112 71.637 1.00 94.88 211 THR A N 1
ATOM 1664 C CA . THR A 1 211 ? -21.026 -4.667 71.210 1.00 94.88 211 THR A CA 1
ATOM 1665 C C . THR A 1 211 ? -21.114 -5.316 69.831 1.00 94.88 211 THR A C 1
ATOM 1667 O O . THR A 1 211 ? -20.279 -5.006 68.982 1.00 94.88 211 THR A O 1
ATOM 1670 N N . TRP A 1 212 ? -22.149 -6.119 69.564 1.00 95.38 212 TRP A N 1
ATOM 1671 C CA . TRP A 1 212 ? -22.382 -6.755 68.263 1.00 95.38 212 TRP A CA 1
ATOM 1672 C C . TRP A 1 212 ? -22.566 -5.728 67.139 1.00 95.38 212 TRP A C 1
ATOM 1674 O O . TRP A 1 212 ? -21.932 -5.836 66.086 1.00 95.38 212 TRP A O 1
ATOM 1684 N N . PHE A 1 213 ? -23.366 -4.680 67.373 1.00 95.69 213 PHE A N 1
ATOM 1685 C CA . PHE A 1 213 ? -23.539 -3.586 66.416 1.00 95.69 213 PHE A CA 1
ATOM 1686 C C . PHE A 1 213 ? -22.223 -2.841 66.169 1.00 95.69 213 PHE A C 1
ATOM 1688 O O . PHE A 1 213 ? -21.864 -2.587 65.020 1.00 95.69 213 PHE A O 1
ATOM 1695 N N . ASN A 1 214 ? -21.466 -2.526 67.225 1.00 95.62 214 ASN A N 1
ATOM 1696 C CA . ASN A 1 214 ? -20.163 -1.873 67.092 1.00 95.62 214 ASN A CA 1
ATOM 1697 C C . ASN A 1 214 ? -19.142 -2.743 66.339 1.00 95.62 214 ASN A C 1
ATOM 1699 O O . ASN A 1 214 ? -18.327 -2.208 65.590 1.00 95.62 214 ASN A O 1
ATOM 1703 N N . GLU A 1 215 ? -19.162 -4.063 66.517 1.00 96.38 215 GLU A N 1
ATOM 1704 C CA . GLU A 1 215 ? -18.273 -4.988 65.809 1.00 96.38 215 GLU A CA 1
ATOM 1705 C C . GLU A 1 215 ? -18.641 -5.102 64.323 1.00 96.38 215 GLU A C 1
ATOM 1707 O O . GLU A 1 215 ? -17.779 -4.899 63.466 1.00 96.38 215 GLU A O 1
ATOM 1712 N N . LYS A 1 216 ? -19.929 -5.280 63.996 1.00 95.69 216 LYS A N 1
ATOM 1713 C CA . LYS A 1 216 ? -20.404 -5.288 62.601 1.00 95.69 216 LYS A CA 1
ATOM 1714 C C . LYS A 1 216 ? -20.210 -3.947 61.895 1.00 95.69 216 LYS A C 1
ATOM 1716 O O . LYS A 1 216 ? -19.824 -3.922 60.730 1.00 95.69 216 LYS A O 1
ATOM 1721 N N . SER A 1 217 ? -20.407 -2.832 62.597 1.00 94.94 217 SER A N 1
ATOM 1722 C CA . SER A 1 217 ? -20.165 -1.490 62.057 1.00 94.94 217 SER A CA 1
ATOM 1723 C C . SER A 1 217 ? -18.672 -1.238 61.792 1.00 94.94 217 SER A C 1
ATOM 1725 O O . SER A 1 217 ? -18.318 -0.660 60.766 1.00 94.94 217 SER A O 1
ATOM 1727 N N . LYS A 1 218 ? -17.767 -1.754 62.642 1.00 96.12 218 LYS A N 1
ATOM 1728 C CA . LYS A 1 218 ? -16.315 -1.736 62.379 1.00 96.12 218 LYS A CA 1
ATOM 1729 C C . LYS A 1 218 ? -15.937 -2.581 61.164 1.00 96.12 218 LYS A C 1
ATOM 1731 O O . LYS A 1 218 ? -15.182 -2.098 60.326 1.00 96.12 218 LYS A O 1
ATOM 1736 N N . GLU A 1 219 ? -16.451 -3.806 61.059 1.00 95.31 219 GLU A N 1
ATOM 1737 C CA . GLU A 1 219 ? -16.199 -4.699 59.919 1.00 95.31 219 GLU A CA 1
ATOM 1738 C C . GLU A 1 219 ? -16.645 -4.052 58.599 1.00 95.31 219 GLU A C 1
ATOM 1740 O O . GLU A 1 219 ? -15.855 -3.954 57.658 1.00 95.31 219 GLU A O 1
ATOM 1745 N N . LEU A 1 220 ? -17.870 -3.517 58.560 1.00 95.31 220 LEU A N 1
ATOM 1746 C CA . LEU A 1 220 ? -18.401 -2.798 57.403 1.00 95.31 220 LEU A CA 1
ATOM 1747 C C . LEU A 1 220 ? -17.561 -1.556 57.069 1.00 95.31 220 LEU A C 1
ATOM 1749 O O . LEU A 1 220 ? -17.242 -1.326 55.906 1.00 95.31 220 LEU A O 1
ATOM 1753 N N . ASN A 1 221 ? -17.145 -0.777 58.071 1.00 95.62 221 ASN A N 1
ATOM 1754 C CA . ASN A 1 221 ? -16.295 0.394 57.859 1.00 95.62 221 ASN A CA 1
ATOM 1755 C C . ASN A 1 221 ? -14.908 0.017 57.300 1.00 95.62 221 ASN A C 1
ATOM 1757 O O . ASN A 1 221 ? -14.373 0.734 56.459 1.00 95.62 221 ASN A O 1
ATOM 1761 N N . VAL A 1 222 ? -14.327 -1.118 57.707 1.00 96.62 222 VAL A N 1
ATOM 1762 C CA . VAL A 1 222 ? -13.089 -1.644 57.100 1.00 96.62 222 VAL A CA 1
ATOM 1763 C C . VAL A 1 222 ? -13.323 -2.030 55.636 1.00 96.62 222 VAL A C 1
ATOM 1765 O O . VAL A 1 222 ? -12.553 -1.601 54.780 1.00 96.62 222 VAL A O 1
ATOM 1768 N N . GLN A 1 223 ? -14.399 -2.759 55.324 1.00 95.88 223 GLN A N 1
ATOM 1769 C CA . GLN A 1 223 ? -14.731 -3.139 53.943 1.00 95.88 223 GLN A CA 1
ATOM 1770 C C . GLN A 1 223 ? -14.978 -1.918 53.039 1.00 95.88 223 GLN A C 1
ATOM 1772 O O . GLN A 1 223 ? -14.476 -1.876 51.917 1.00 95.88 223 GLN A O 1
ATOM 1777 N N . ILE A 1 224 ? -15.684 -0.895 53.536 1.00 95.44 224 ILE A N 1
ATOM 1778 C CA . ILE A 1 224 ? -15.904 0.370 52.818 1.00 95.44 224 ILE A CA 1
ATOM 1779 C C . ILE A 1 224 ? -14.573 1.075 52.531 1.00 95.44 224 ILE A C 1
ATOM 1781 O O . ILE A 1 224 ? -14.365 1.532 51.409 1.00 95.44 224 ILE A O 1
ATOM 1785 N N . ASN A 1 225 ? -13.656 1.138 53.503 1.00 95.94 225 ASN A N 1
ATOM 1786 C CA . ASN A 1 225 ? -12.348 1.768 53.304 1.00 95.94 225 ASN A CA 1
ATOM 1787 C C . ASN A 1 225 ? -11.495 1.019 52.267 1.00 95.94 225 ASN A C 1
ATOM 1789 O O . ASN A 1 225 ? -10.942 1.662 51.378 1.00 95.94 225 ASN A O 1
ATOM 1793 N N . VAL A 1 226 ? -11.448 -0.319 52.321 1.00 96.88 226 VAL A N 1
ATOM 1794 C CA . VAL A 1 226 ? -10.740 -1.140 51.319 1.00 96.88 226 VAL A CA 1
ATOM 1795 C C . VAL A 1 226 ? -11.343 -0.935 49.927 1.00 96.88 226 VAL A C 1
ATOM 1797 O O . VAL A 1 226 ? -10.622 -0.616 48.987 1.00 96.88 226 VAL A O 1
ATOM 1800 N N . SER A 1 227 ? -12.670 -1.010 49.792 1.00 94.94 227 SER A N 1
ATOM 1801 C CA . SER A 1 227 ? -13.353 -0.793 48.509 1.00 94.94 227 SER A CA 1
ATOM 1802 C C . SER A 1 227 ? -13.148 0.630 47.960 1.00 94.94 227 SER A C 1
ATOM 1804 O O . SER A 1 227 ? -13.001 0.826 46.748 1.00 94.94 227 SER A O 1
ATOM 1806 N N . ALA A 1 228 ? -13.078 1.639 48.834 1.00 96.31 228 ALA A N 1
ATOM 1807 C CA . ALA A 1 228 ? -12.757 3.013 48.456 1.00 96.31 228 ALA A CA 1
ATOM 1808 C C . ALA A 1 228 ? -11.299 3.162 47.980 1.00 96.31 228 ALA A C 1
ATOM 1810 O O . ALA A 1 228 ? -11.053 3.860 46.992 1.00 96.31 228 ALA A O 1
ATOM 1811 N N . GLU A 1 229 ? -10.346 2.488 48.629 1.00 96.62 229 GLU A N 1
ATOM 1812 C CA . GLU A 1 229 ? -8.929 2.472 48.246 1.00 96.62 229 GLU A CA 1
ATOM 1813 C C . GLU A 1 229 ? -8.697 1.729 46.919 1.00 96.62 229 GLU A C 1
ATOM 1815 O O . GLU A 1 229 ? -8.030 2.260 46.026 1.00 96.62 229 GLU A O 1
ATOM 1820 N N . GLU A 1 230 ? -9.332 0.571 46.718 1.00 96.25 230 GLU A N 1
ATOM 1821 C CA . GLU A 1 230 ? -9.356 -0.152 45.439 1.00 96.25 230 GLU A CA 1
ATOM 1822 C C . GLU A 1 230 ? -9.964 0.711 44.326 1.00 96.25 230 GLU A C 1
ATOM 1824 O O . GLU A 1 230 ? -9.385 0.861 43.249 1.00 96.25 230 GLU A O 1
ATOM 1829 N N . THR A 1 231 ? -11.100 1.363 44.594 1.00 96.00 231 THR A N 1
ATOM 1830 C CA . THR A 1 231 ? -11.752 2.275 43.643 1.00 96.00 231 THR A CA 1
ATOM 1831 C C . THR A 1 231 ? -10.859 3.471 43.299 1.00 96.00 231 THR A C 1
ATOM 1833 O O . THR A 1 231 ? -10.812 3.894 42.142 1.00 96.00 231 THR A O 1
ATOM 1836 N N . SER A 1 232 ? -10.137 4.024 44.277 1.00 97.06 232 SER A N 1
ATOM 1837 C CA . SER A 1 232 ? -9.167 5.107 44.074 1.00 97.06 232 SER A CA 1
ATOM 1838 C C . SER A 1 232 ? -7.983 4.648 43.216 1.00 97.06 232 SER A C 1
ATOM 1840 O O . SER A 1 232 ? -7.627 5.303 42.233 1.00 97.06 232 SER A O 1
ATOM 1842 N N . THR A 1 233 ? -7.437 3.469 43.517 1.00 97.44 233 THR A N 1
ATOM 1843 C CA . THR A 1 233 ? -6.326 2.847 42.786 1.00 97.44 233 THR A CA 1
ATOM 1844 C C . THR A 1 233 ? -6.708 2.561 41.334 1.00 97.44 233 THR A C 1
ATOM 1846 O O . THR A 1 233 ? -6.002 2.983 40.417 1.00 97.44 233 THR A O 1
ATOM 1849 N N . ASN A 1 234 ? -7.874 1.952 41.106 1.00 95.88 234 ASN A N 1
ATOM 1850 C CA . ASN A 1 234 ? -8.408 1.677 39.772 1.00 95.88 234 ASN A CA 1
ATOM 1851 C C . ASN A 1 234 ? -8.654 2.972 38.979 1.00 95.88 234 ASN A C 1
ATOM 1853 O O . ASN A 1 234 ? -8.300 3.056 37.802 1.00 95.88 234 ASN A O 1
ATOM 1857 N N . LYS A 1 235 ? -9.191 4.025 39.616 1.00 97.50 235 LYS A N 1
ATOM 1858 C CA . LYS A 1 235 ? -9.313 5.355 38.989 1.00 97.50 235 LYS A CA 1
ATOM 1859 C C . LYS A 1 235 ? -7.947 5.910 38.583 1.00 97.50 235 LYS A C 1
ATOM 1861 O O . LYS A 1 235 ? -7.818 6.393 37.459 1.00 97.50 235 LYS A O 1
ATOM 1866 N N . SER A 1 236 ? -6.938 5.811 39.450 1.00 96.56 236 SER A N 1
ATOM 1867 C CA . SER A 1 236 ? -5.571 6.255 39.150 1.00 96.56 236 SER A CA 1
ATOM 1868 C C . SER A 1 236 ? -5.003 5.527 37.927 1.00 96.56 236 SER A C 1
ATOM 1870 O O . SER A 1 236 ? -4.655 6.183 36.942 1.00 96.56 236 SER A O 1
ATOM 1872 N N . GLN A 1 237 ? -5.047 4.188 37.925 1.00 97.19 237 GLN A N 1
ATOM 1873 C CA . GLN A 1 237 ? -4.606 3.342 36.808 1.00 97.19 237 GLN A CA 1
ATOM 1874 C C . GLN A 1 237 ? -5.327 3.680 35.494 1.00 97.19 237 GLN A C 1
ATOM 1876 O O . GLN A 1 237 ? -4.684 3.802 34.454 1.00 97.19 237 GLN A O 1
ATOM 1881 N N . ILE A 1 238 ? -6.643 3.924 35.520 1.00 97.19 238 ILE A N 1
ATOM 1882 C CA . ILE A 1 238 ? -7.393 4.374 34.335 1.00 97.19 238 ILE A CA 1
ATOM 1883 C C . ILE A 1 238 ? -6.882 5.735 33.831 1.00 97.19 238 ILE A C 1
ATOM 1885 O O . ILE A 1 238 ? -6.812 5.946 32.618 1.00 97.19 238 ILE A O 1
ATOM 1889 N N . THR A 1 239 ? -6.500 6.668 34.713 1.00 96.69 239 THR A N 1
ATOM 1890 C CA . THR A 1 239 ? -5.897 7.939 34.265 1.00 96.69 239 THR A CA 1
ATOM 1891 C C . THR A 1 239 ? -4.480 7.770 33.711 1.00 96.69 239 THR A C 1
ATOM 1893 O O . THR A 1 239 ? -4.143 8.438 32.737 1.00 96.69 239 THR A O 1
ATOM 1896 N N . GLU A 1 240 ? -3.673 6.865 34.268 1.00 96.69 240 GLU A N 1
ATOM 1897 C CA . GLU A 1 240 ? -2.338 6.496 33.768 1.00 96.69 240 GLU A CA 1
ATOM 1898 C C . GLU A 1 240 ? -2.427 5.885 32.356 1.00 96.69 240 GLU A C 1
ATOM 1900 O O . GLU A 1 240 ? -1.765 6.337 31.420 1.00 96.69 240 GLU A O 1
ATOM 1905 N N . LEU A 1 241 ? -3.334 4.920 32.167 1.00 95.50 241 LEU A N 1
ATOM 1906 C CA . LEU A 1 241 ? -3.603 4.282 30.876 1.00 95.50 241 LEU A CA 1
ATOM 1907 C C . LEU A 1 241 ? -4.126 5.283 29.835 1.00 95.50 241 LEU A C 1
ATOM 1909 O O . LEU A 1 241 ? -3.723 5.240 28.677 1.00 95.50 241 LEU A O 1
ATOM 1913 N N . ARG A 1 242 ? -4.968 6.246 30.235 1.00 94.75 242 ARG A N 1
ATOM 1914 C CA . ARG A 1 242 ? -5.409 7.328 29.337 1.00 94.75 242 ARG A CA 1
ATOM 1915 C C . ARG A 1 242 ? -4.268 8.269 28.940 1.00 94.75 242 ARG A C 1
ATOM 1917 O O . ARG A 1 242 ? -4.198 8.646 27.774 1.00 94.75 242 ARG A O 1
ATOM 1924 N N . ARG A 1 243 ? -3.365 8.627 29.865 1.00 94.19 243 ARG A N 1
ATOM 1925 C CA . ARG A 1 243 ? -2.183 9.459 29.559 1.00 94.19 243 ARG A CA 1
ATOM 1926 C C . ARG A 1 243 ? -1.212 8.744 28.619 1.00 94.19 243 ARG A C 1
ATOM 1928 O O . ARG A 1 243 ? -0.752 9.348 27.657 1.00 94.19 243 ARG A O 1
ATOM 1935 N N . THR A 1 244 ? -0.925 7.467 28.869 1.00 94.44 244 THR A N 1
ATOM 1936 C CA . THR A 1 244 ? -0.024 6.669 28.017 1.00 94.44 244 THR A CA 1
ATOM 1937 C C . THR A 1 244 ? -0.609 6.434 26.624 1.00 94.44 244 THR A C 1
ATOM 1939 O O . THR A 1 244 ? 0.112 6.589 25.643 1.00 94.44 244 THR A O 1
ATOM 1942 N N . LEU A 1 245 ? -1.919 6.180 26.510 1.00 92.88 245 LEU A N 1
ATOM 1943 C CA . LEU A 1 245 ? -2.618 6.111 25.221 1.00 92.88 245 LEU A CA 1
ATOM 1944 C C . LEU A 1 245 ? -2.512 7.438 24.453 1.00 92.88 245 LEU A C 1
ATOM 1946 O O . LEU A 1 245 ? -2.116 7.433 23.291 1.00 92.88 245 LEU A O 1
ATOM 1950 N N . GLN A 1 246 ? -2.783 8.579 25.097 1.00 92.94 246 GLN A N 1
ATOM 1951 C CA . GLN A 1 246 ? -2.642 9.897 24.459 1.00 92.94 246 GLN A CA 1
ATOM 1952 C C . GLN A 1 246 ? -1.200 10.189 24.015 1.00 92.94 246 GLN A C 1
ATOM 1954 O O . GLN A 1 246 ? -0.997 10.723 22.927 1.00 92.94 246 GLN A O 1
ATOM 1959 N N . ALA A 1 247 ? -0.197 9.812 24.814 1.00 88.81 247 ALA A N 1
ATOM 1960 C CA . ALA A 1 247 ? 1.208 9.949 24.434 1.00 88.81 247 ALA A CA 1
ATOM 1961 C C . ALA A 1 247 ? 1.558 9.088 23.204 1.00 88.81 247 ALA A C 1
ATOM 1963 O O . ALA A 1 247 ? 2.190 9.584 22.273 1.00 88.81 247 ALA A O 1
ATOM 1964 N N . LEU A 1 248 ? 1.086 7.837 23.157 1.00 86.62 248 LEU A N 1
ATOM 1965 C CA . LEU A 1 248 ? 1.264 6.941 22.009 1.00 86.62 248 LEU A CA 1
ATOM 1966 C C . LEU A 1 248 ? 0.528 7.432 20.752 1.00 86.62 248 LEU A C 1
ATOM 1968 O O . LEU A 1 248 ? 1.059 7.301 19.654 1.00 86.62 248 LEU A O 1
ATOM 1972 N N . GLU A 1 249 ? -0.655 8.038 20.881 1.00 89.56 249 GLU A N 1
ATOM 1973 C CA . GLU A 1 249 ? -1.348 8.668 19.747 1.00 89.56 249 GLU A CA 1
ATOM 1974 C C . GLU A 1 249 ? -0.602 9.888 19.194 1.00 89.56 249 GLU A C 1
ATOM 1976 O O . GLU A 1 249 ? -0.605 10.111 17.982 1.00 89.56 249 GLU A O 1
ATOM 1981 N N . ILE A 1 250 ? 0.003 10.701 20.066 1.00 91.56 250 ILE A N 1
ATOM 1982 C CA . ILE A 1 250 ? 0.821 11.850 19.656 1.00 91.56 250 ILE A CA 1
ATOM 1983 C C . ILE A 1 250 ? 2.078 11.358 18.936 1.00 91.56 250 ILE A C 1
ATOM 1985 O O . ILE A 1 250 ? 2.400 11.886 17.874 1.00 91.56 250 ILE A O 1
ATOM 1989 N N . GLU A 1 251 ? 2.731 10.316 19.454 1.00 90.69 251 GLU A N 1
ATOM 1990 C CA . GLU A 1 251 ? 3.903 9.717 18.814 1.00 90.69 251 GLU A CA 1
ATOM 1991 C C . GLU A 1 251 ? 3.552 9.046 17.476 1.00 90.69 251 GLU A C 1
ATOM 1993 O O . GLU A 1 251 ? 4.247 9.224 16.483 1.00 90.69 251 GLU A O 1
ATOM 1998 N N . LEU A 1 252 ? 2.410 8.362 17.371 1.00 85.12 252 LEU A N 1
ATOM 1999 C CA . LEU A 1 252 ? 1.938 7.839 16.086 1.00 85.12 252 LEU A CA 1
ATOM 2000 C C . LEU A 1 252 ? 1.735 8.968 15.057 1.00 85.12 252 LEU A C 1
ATOM 2002 O O . LEU A 1 252 ? 2.118 8.829 13.896 1.00 85.12 252 LEU A O 1
ATOM 2006 N N . LYS A 1 253 ? 1.162 10.104 15.477 1.00 89.00 253 LYS A N 1
ATOM 2007 C CA . LYS A 1 253 ? 0.960 11.278 14.611 1.00 89.00 253 LYS A CA 1
ATOM 2008 C C . LYS A 1 253 ? 2.284 11.954 14.229 1.00 89.00 253 LYS A C 1
ATOM 2010 O O . LYS A 1 253 ? 2.419 12.365 13.077 1.00 89.00 253 LYS A O 1
ATOM 2015 N N . SER A 1 254 ? 3.259 12.042 15.139 1.00 85.62 254 SER A N 1
ATOM 2016 C CA . SER A 1 254 ? 4.589 12.602 14.847 1.00 85.62 254 SER A CA 1
ATOM 2017 C C . SER A 1 254 ? 5.352 11.725 13.847 1.00 85.62 254 SER A C 1
ATOM 2019 O O . SER A 1 254 ? 5.872 12.241 12.858 1.00 85.62 254 SER A O 1
ATOM 2021 N N . GLN A 1 255 ? 5.327 10.401 14.027 1.00 87.06 255 GLN A N 1
ATOM 2022 C CA . GLN A 1 255 ? 5.968 9.439 13.127 1.00 87.06 255 GLN A CA 1
ATOM 2023 C C . GLN A 1 255 ? 5.313 9.413 11.738 1.00 87.06 255 GLN A C 1
ATOM 2025 O O . GLN A 1 255 ? 6.018 9.353 10.731 1.00 87.06 255 GLN A O 1
ATOM 2030 N N . LEU A 1 256 ? 3.982 9.536 11.644 1.00 83.25 256 LEU A N 1
ATOM 2031 C CA . LEU A 1 256 ? 3.289 9.676 10.355 1.00 83.25 256 LEU A CA 1
ATOM 2032 C C . LEU A 1 256 ? 3.672 10.974 9.625 1.00 83.25 256 LEU A C 1
ATOM 2034 O O . LEU A 1 256 ? 3.930 10.937 8.422 1.00 83.25 256 LEU A O 1
ATOM 2038 N N . ALA A 1 257 ? 3.772 12.101 10.337 1.00 89.06 257 ALA A N 1
ATOM 2039 C CA . ALA A 1 257 ? 4.229 13.364 9.754 1.00 89.06 257 ALA A CA 1
ATOM 2040 C C . ALA A 1 257 ? 5.705 13.295 9.310 1.00 89.06 257 ALA A C 1
ATOM 2042 O O . ALA A 1 257 ? 6.047 13.751 8.217 1.00 89.06 257 ALA A O 1
ATOM 2043 N N . MET A 1 258 ? 6.571 12.667 10.114 1.00 85.44 258 MET A N 1
ATOM 2044 C CA . MET A 1 258 ? 7.972 12.429 9.761 1.00 85.44 258 MET A CA 1
ATOM 2045 C C . MET A 1 258 ? 8.079 11.558 8.505 1.00 85.44 258 MET A C 1
ATOM 2047 O O . MET A 1 258 ? 8.763 11.947 7.558 1.00 85.44 258 MET A O 1
ATOM 2051 N N . LYS A 1 259 ? 7.339 10.443 8.445 1.00 88.75 259 LYS A N 1
ATOM 2052 C CA . LYS A 1 259 ? 7.254 9.580 7.262 1.00 88.75 259 LYS A CA 1
ATOM 2053 C C . LYS A 1 259 ? 6.856 10.379 6.016 1.00 88.75 259 LYS A C 1
ATOM 2055 O O . LYS A 1 259 ? 7.567 10.321 5.018 1.00 88.75 259 LYS A O 1
ATOM 2060 N N . GLN A 1 260 ? 5.783 11.169 6.093 1.00 86.31 260 GLN A N 1
ATOM 2061 C CA . GLN A 1 260 ? 5.309 11.981 4.969 1.00 86.31 260 GLN A CA 1
ATOM 2062 C C . GLN A 1 260 ? 6.365 12.998 4.501 1.00 86.31 260 GLN A C 1
ATOM 2064 O O . GLN A 1 260 ? 6.533 13.202 3.300 1.00 86.31 260 GLN A O 1
ATOM 2069 N N . SER A 1 261 ? 7.116 13.611 5.425 1.00 88.69 261 SER A N 1
ATOM 2070 C CA . SER A 1 261 ? 8.213 14.524 5.067 1.00 88.69 261 SER A CA 1
ATOM 2071 C C . SER A 1 261 ? 9.396 13.810 4.395 1.00 88.69 261 SER A C 1
ATOM 2073 O O . SER A 1 261 ? 10.006 14.353 3.472 1.00 88.69 261 SER A O 1
ATOM 2075 N N . LEU A 1 262 ? 9.693 12.569 4.794 1.00 85.88 262 LEU A N 1
ATOM 2076 C CA . LEU A 1 262 ? 10.735 11.753 4.169 1.00 85.88 262 LEU A CA 1
ATOM 2077 C C . LEU A 1 262 ? 10.314 11.279 2.772 1.00 85.88 262 LEU A C 1
ATOM 2079 O O . LEU A 1 262 ? 11.100 11.386 1.838 1.00 85.88 262 LEU A O 1
ATOM 2083 N N . GLU A 1 263 ? 9.066 10.838 2.598 1.00 90.12 263 GLU A N 1
ATOM 2084 C CA . GLU A 1 263 ? 8.507 10.484 1.284 1.00 90.12 263 GLU A CA 1
ATOM 2085 C C . GLU A 1 263 ? 8.503 11.694 0.327 1.00 90.12 263 GLU A C 1
ATOM 2087 O O . GLU A 1 263 ? 8.874 11.561 -0.839 1.00 90.12 263 GLU A O 1
ATOM 2092 N N . ALA A 1 264 ? 8.171 12.893 0.822 1.00 90.25 264 ALA A N 1
ATOM 2093 C CA . ALA A 1 264 ? 8.213 14.125 0.032 1.00 90.25 264 ALA A CA 1
ATOM 2094 C C . ALA A 1 264 ? 9.642 14.530 -0.371 1.00 90.25 264 ALA A C 1
ATOM 2096 O O . ALA A 1 264 ? 9.877 14.865 -1.531 1.00 90.25 264 ALA A O 1
ATOM 2097 N N . THR A 1 265 ? 10.607 14.464 0.554 1.00 88.81 265 THR A N 1
ATOM 2098 C CA . THR A 1 265 ? 12.012 14.773 0.229 1.00 88.81 265 THR A CA 1
ATOM 2099 C C . THR A 1 265 ? 12.628 13.737 -0.711 1.00 88.81 265 THR A C 1
ATOM 2101 O O . THR A 1 265 ? 13.384 14.115 -1.605 1.00 88.81 265 THR A O 1
ATOM 2104 N N . LEU A 1 266 ? 12.265 12.454 -0.590 1.00 88.56 266 LEU A N 1
ATOM 2105 C CA . LEU A 1 266 ? 12.662 11.420 -1.546 1.00 88.56 266 LEU A CA 1
ATOM 2106 C C . LEU A 1 266 ? 12.164 11.768 -2.957 1.00 88.56 266 LEU A C 1
ATOM 2108 O O . LEU A 1 266 ? 12.990 11.928 -3.856 1.00 88.56 266 LEU A O 1
ATOM 2112 N N . ALA A 1 267 ? 10.858 11.998 -3.126 1.00 88.06 267 ALA A N 1
ATOM 2113 C CA . ALA A 1 267 ? 10.262 12.348 -4.418 1.00 88.06 267 ALA A CA 1
ATOM 2114 C C . ALA A 1 267 ? 10.852 13.638 -5.029 1.00 88.06 267 ALA A C 1
ATOM 2116 O O . ALA A 1 267 ? 11.069 13.713 -6.241 1.00 88.06 267 ALA A O 1
ATOM 2117 N N . GLU A 1 268 ? 11.167 14.648 -4.208 1.00 93.81 268 GLU A N 1
ATOM 2118 C CA . GLU A 1 268 ? 11.872 15.855 -4.657 1.00 93.81 268 GLU A CA 1
ATOM 2119 C C . GLU A 1 268 ? 13.285 15.527 -5.169 1.00 93.81 268 GLU A C 1
ATOM 2121 O O . GLU A 1 268 ? 13.680 15.982 -6.248 1.00 93.81 268 GLU A O 1
ATOM 2126 N N . THR A 1 269 ? 14.051 14.707 -4.438 1.00 90.12 269 THR A N 1
ATOM 2127 C CA . THR A 1 269 ? 15.398 14.310 -4.876 1.00 90.12 269 THR A CA 1
ATOM 2128 C C . THR A 1 269 ? 15.377 13.462 -6.144 1.00 90.12 269 THR A C 1
ATOM 2130 O O . THR A 1 269 ? 16.178 13.727 -7.042 1.00 90.12 269 THR A O 1
ATOM 2133 N N . GLU A 1 270 ? 14.450 12.512 -6.268 1.00 91.56 270 GLU A N 1
ATOM 2134 C CA . GLU A 1 270 ? 14.254 11.702 -7.475 1.00 91.56 270 GLU A CA 1
ATOM 2135 C C . GLU A 1 270 ? 13.914 12.590 -8.677 1.00 91.56 270 GLU A C 1
ATOM 2137 O O . GLU A 1 270 ? 14.609 12.536 -9.691 1.00 91.56 270 GLU A O 1
ATOM 2142 N N . SER A 1 271 ? 12.940 13.496 -8.539 1.00 92.19 271 SER A N 1
ATOM 2143 C CA . SER A 1 271 ? 12.569 14.469 -9.578 1.00 92.19 271 SER A CA 1
ATOM 2144 C C . SER A 1 271 ? 13.754 15.345 -10.019 1.00 92.19 271 SER A C 1
ATOM 2146 O O . SER A 1 271 ? 13.995 15.544 -11.219 1.00 92.19 271 SER A O 1
ATOM 2148 N N . ARG A 1 272 ? 14.572 15.808 -9.062 1.00 95.38 272 ARG A N 1
ATOM 2149 C CA . ARG A 1 272 ? 15.806 16.556 -9.343 1.00 95.38 272 ARG A CA 1
ATOM 2150 C C . ARG A 1 272 ? 16.814 15.715 -10.131 1.00 95.38 272 ARG A C 1
ATOM 2152 O O . ARG A 1 272 ? 17.374 16.216 -11.106 1.00 95.38 272 ARG A O 1
ATOM 2159 N N . TYR A 1 273 ? 17.038 14.456 -9.750 1.00 94.12 273 TYR A N 1
ATOM 2160 C CA . TYR A 1 273 ? 17.956 13.562 -10.463 1.00 94.12 273 TYR A CA 1
ATOM 2161 C C . TYR A 1 273 ? 17.437 13.176 -11.854 1.00 94.12 273 TYR A C 1
ATOM 2163 O O . TYR A 1 273 ? 18.216 13.204 -12.804 1.00 94.12 273 TYR A O 1
ATOM 2171 N N . CYS A 1 274 ? 16.137 12.920 -12.025 1.00 95.69 274 CYS A N 1
ATOM 2172 C CA . CYS A 1 274 ? 15.515 12.725 -13.338 1.00 95.69 274 CYS A CA 1
ATOM 2173 C C . CYS A 1 274 ? 15.719 13.946 -14.249 1.00 95.69 274 CYS A C 1
ATOM 2175 O O . CYS A 1 274 ? 16.084 13.796 -15.415 1.00 95.69 274 CYS A O 1
ATOM 2177 N N . THR A 1 275 ? 15.564 15.158 -13.708 1.00 95.06 275 THR A N 1
ATOM 2178 C CA . THR A 1 275 ? 15.816 16.406 -14.446 1.00 95.06 275 THR A CA 1
ATOM 2179 C C . THR A 1 275 ? 17.288 16.529 -14.857 1.00 95.06 275 THR A C 1
ATOM 2181 O O . THR A 1 275 ? 17.579 16.833 -16.013 1.00 95.06 275 THR A O 1
ATOM 2184 N N . GLN A 1 276 ? 18.228 16.243 -13.950 1.00 97.06 276 GLN A N 1
ATOM 2185 C CA . GLN A 1 276 ? 19.668 16.256 -14.247 1.00 97.06 276 GLN A CA 1
ATOM 2186 C C . GLN A 1 276 ? 20.057 15.209 -15.302 1.00 97.06 276 GLN A C 1
ATOM 2188 O O . GLN A 1 276 ? 20.799 15.524 -16.231 1.00 97.06 276 GLN A O 1
ATOM 2193 N N . LEU A 1 277 ? 19.519 13.989 -15.213 1.00 96.69 277 LEU A N 1
ATOM 2194 C CA . LEU A 1 277 ? 19.719 12.939 -16.214 1.00 96.69 277 LEU A CA 1
ATOM 2195 C C . LEU A 1 277 ? 19.171 13.357 -17.583 1.00 96.69 277 LEU A C 1
ATOM 2197 O O . LEU A 1 277 ? 19.868 13.206 -18.582 1.00 96.69 277 LEU A O 1
ATOM 2201 N N . SER A 1 278 ? 17.977 13.956 -17.637 1.00 96.50 278 SER A N 1
ATOM 2202 C CA . SER A 1 278 ? 17.407 14.475 -18.887 1.00 96.50 278 SER A CA 1
ATOM 2203 C C . SER A 1 278 ? 18.252 15.600 -19.498 1.00 96.50 278 SER A C 1
ATOM 2205 O O . SER A 1 278 ? 18.372 15.671 -20.720 1.00 96.50 278 SER A O 1
ATOM 2207 N N . GLN A 1 279 ? 18.852 16.470 -18.677 1.00 98.12 279 GLN A N 1
ATOM 2208 C CA . GLN A 1 279 ? 19.767 17.515 -19.150 1.00 98.12 279 GLN A CA 1
ATOM 2209 C C . GLN A 1 279 ? 21.054 16.915 -19.729 1.00 98.12 279 GLN A C 1
ATOM 2211 O O . GLN A 1 279 ? 21.464 17.297 -20.823 1.00 98.12 279 GLN A O 1
ATOM 2216 N N . ILE A 1 280 ? 21.666 15.951 -19.033 1.00 97.56 280 ILE A N 1
ATOM 2217 C CA . ILE A 1 280 ? 22.876 15.256 -19.498 1.00 97.56 280 ILE A CA 1
ATOM 2218 C C . ILE A 1 280 ? 22.591 14.481 -20.791 1.00 97.56 280 ILE A C 1
ATOM 2220 O O . ILE A 1 280 ? 23.360 14.592 -21.743 1.00 97.56 280 ILE A O 1
ATOM 2224 N N . GLN A 1 281 ? 21.461 13.773 -20.874 1.00 97.44 281 GLN A N 1
ATOM 2225 C CA . GLN A 1 281 ? 21.044 13.073 -22.090 1.00 97.44 281 GLN A CA 1
ATOM 2226 C C . GLN A 1 281 ? 20.857 14.041 -23.267 1.00 97.44 281 GLN A C 1
ATOM 2228 O O . GLN A 1 281 ? 21.306 13.749 -24.371 1.00 97.44 281 GLN A O 1
ATOM 2233 N N . GLY A 1 282 ? 20.279 15.225 -23.032 1.00 98.06 282 GLY A N 1
ATOM 2234 C CA . GLY A 1 282 ? 20.188 16.280 -24.046 1.00 98.06 282 GLY A CA 1
ATOM 2235 C C . GLY A 1 282 ? 21.557 16.792 -24.512 1.00 98.06 282 GLY A C 1
ATOM 2236 O O . GLY A 1 282 ? 21.757 17.006 -25.707 1.00 98.06 282 GLY A O 1
ATOM 2237 N N . MET A 1 283 ? 22.529 16.945 -23.604 1.00 98.31 283 MET A N 1
ATOM 2238 C CA . MET A 1 283 ? 23.908 17.305 -23.972 1.00 98.31 283 MET A CA 1
ATOM 2239 C C . MET A 1 283 ? 24.588 16.209 -24.801 1.00 98.31 283 MET A C 1
ATOM 2241 O O . MET A 1 283 ? 25.241 16.533 -25.792 1.00 98.31 283 MET A O 1
ATOM 2245 N N . ILE A 1 284 ? 24.407 14.934 -24.436 1.00 97.69 284 ILE A N 1
ATOM 2246 C CA . ILE A 1 284 ? 24.916 13.785 -25.200 1.00 97.69 284 ILE A CA 1
ATOM 2247 C C . ILE A 1 284 ? 24.326 13.799 -26.611 1.00 97.69 284 ILE A C 1
ATOM 2249 O O . ILE A 1 284 ? 25.087 13.840 -27.572 1.00 97.69 284 ILE A O 1
ATOM 2253 N N . SER A 1 285 ? 23.001 13.886 -26.752 1.00 98.25 285 SER A N 1
ATOM 2254 C CA . SER A 1 285 ? 22.344 13.910 -28.065 1.00 98.25 285 SER A CA 1
ATOM 2255 C C . SER A 1 285 ? 22.789 15.094 -28.933 1.00 98.25 285 SER A C 1
ATOM 2257 O O . SER A 1 285 ? 23.019 14.932 -30.130 1.00 98.25 285 SER A O 1
ATOM 2259 N N . ASN A 1 286 ? 23.003 16.275 -28.345 1.00 98.25 286 ASN A N 1
ATOM 2260 C CA . ASN A 1 286 ? 23.553 17.426 -29.068 1.00 98.25 286 ASN A CA 1
ATOM 2261 C C . ASN A 1 286 ? 25.010 17.212 -29.521 1.00 98.25 286 ASN A C 1
ATOM 2263 O O . ASN A 1 286 ? 25.402 17.724 -30.571 1.00 98.25 286 ASN A O 1
ATOM 2267 N N . LEU A 1 287 ? 25.827 16.488 -28.751 1.00 98.25 287 LEU A N 1
ATOM 2268 C CA . LEU A 1 287 ? 27.195 16.125 -29.139 1.00 98.25 287 LEU A CA 1
ATOM 2269 C C . LEU A 1 287 ? 27.206 15.034 -30.218 1.00 98.25 287 LEU A C 1
ATOM 2271 O O . LEU A 1 287 ? 27.973 15.140 -31.169 1.00 98.25 287 LEU A O 1
ATOM 2275 N N . GLU A 1 288 ? 26.328 14.034 -30.123 1.00 97.81 288 GLU A N 1
ATOM 2276 C CA . GLU A 1 288 ? 26.150 12.992 -31.142 1.00 97.81 288 GLU A CA 1
ATOM 2277 C C . GLU A 1 288 ? 25.747 13.596 -32.495 1.00 97.81 288 GLU A C 1
ATOM 2279 O O . GLU A 1 288 ? 26.348 13.264 -33.517 1.00 97.81 288 GLU A O 1
ATOM 2284 N N . ILE A 1 289 ? 24.810 14.554 -32.501 1.00 98.06 289 ILE A N 1
ATOM 2285 C CA . ILE A 1 289 ? 24.415 15.301 -33.707 1.00 98.06 289 ILE A CA 1
ATOM 2286 C C . ILE A 1 289 ? 25.602 16.086 -34.289 1.00 98.06 289 ILE A C 1
ATOM 2288 O O . ILE A 1 289 ? 25.830 16.029 -35.495 1.00 98.06 289 ILE A O 1
ATOM 2292 N N . GLN A 1 290 ? 26.394 16.777 -33.460 1.00 98.31 290 GLN A N 1
ATOM 2293 C CA . GLN A 1 290 ? 27.585 17.504 -33.927 1.00 98.31 290 GLN A CA 1
ATOM 2294 C C . GLN A 1 290 ? 28.650 16.567 -34.516 1.00 98.31 290 GLN A C 1
ATOM 2296 O O . GLN A 1 290 ? 29.211 16.863 -35.569 1.00 98.31 290 GLN A O 1
ATOM 2301 N N . VAL A 1 291 ? 28.907 15.419 -33.881 1.00 98.25 291 VAL A N 1
ATOM 2302 C CA . VAL A 1 291 ? 29.836 14.401 -34.401 1.00 98.25 291 VAL A CA 1
ATOM 2303 C C . VAL A 1 291 ? 29.337 13.838 -35.731 1.00 98.25 291 VAL A C 1
ATOM 2305 O O . VAL A 1 291 ? 30.134 13.659 -36.652 1.00 98.25 291 VAL A O 1
ATOM 2308 N N . GLN A 1 292 ? 28.031 13.590 -35.861 1.00 98.00 292 GLN A N 1
ATOM 2309 C CA . GLN A 1 292 ? 27.444 13.110 -37.108 1.00 98.00 292 GLN A CA 1
ATOM 2310 C C . GLN A 1 292 ? 27.513 14.166 -38.221 1.00 98.00 292 GLN A C 1
ATOM 2312 O O . GLN A 1 292 ? 27.837 13.813 -39.352 1.00 98.00 292 GLN A O 1
ATOM 2317 N N . GLN A 1 293 ? 27.287 15.447 -37.911 1.00 98.19 293 GLN A N 1
ATOM 2318 C CA . GLN A 1 293 ? 27.441 16.537 -38.878 1.00 98.19 293 GLN A CA 1
ATOM 2319 C C . GLN A 1 293 ? 28.885 16.632 -39.385 1.00 98.19 293 GLN A C 1
ATOM 2321 O O . GLN A 1 293 ? 29.106 16.606 -40.590 1.00 98.19 293 GLN A O 1
ATOM 2326 N N . ILE A 1 294 ? 29.874 16.634 -38.482 1.00 98.06 294 ILE A N 1
ATOM 2327 C CA . ILE A 1 294 ? 31.299 16.696 -38.849 1.00 98.06 294 ILE A CA 1
ATOM 2328 C C . ILE A 1 294 ? 31.708 15.498 -39.723 1.00 98.06 294 ILE A C 1
ATOM 2330 O O . ILE A 1 294 ? 32.522 15.657 -40.631 1.00 98.06 294 ILE A O 1
ATOM 2334 N N . ARG A 1 295 ? 31.140 14.304 -39.492 1.00 98.19 295 ARG A N 1
ATOM 2335 C CA . ARG A 1 295 ? 31.360 13.138 -40.367 1.00 98.19 295 ARG A CA 1
ATOM 2336 C C . ARG A 1 295 ? 30.822 13.364 -41.777 1.00 98.19 295 ARG A C 1
ATOM 2338 O O . ARG A 1 295 ? 31.557 13.129 -42.727 1.00 98.19 295 ARG A O 1
ATOM 2345 N N . VAL A 1 296 ? 29.587 13.848 -41.908 1.00 98.19 296 VAL A N 1
ATOM 2346 C CA . VAL A 1 296 ? 28.977 14.149 -43.215 1.00 98.19 296 VAL A CA 1
ATOM 2347 C C . VAL A 1 296 ? 29.762 15.244 -43.946 1.00 98.19 296 VAL A C 1
ATOM 2349 O O . VAL A 1 296 ? 30.059 15.096 -45.128 1.00 98.19 296 VAL A O 1
ATOM 2352 N N . ASP A 1 297 ? 30.174 16.300 -43.242 1.00 98.19 297 ASP A N 1
ATOM 2353 C CA . ASP A 1 297 ? 30.989 17.377 -43.816 1.00 98.19 297 ASP A CA 1
ATOM 2354 C C . ASP A 1 297 ? 32.357 16.853 -44.297 1.00 98.19 297 ASP A C 1
ATOM 2356 O O . ASP A 1 297 ? 32.818 17.216 -45.381 1.00 98.19 297 ASP A O 1
ATOM 2360 N N . MET A 1 298 ? 32.990 15.952 -43.534 1.00 97.88 298 MET A N 1
ATOM 2361 C CA . MET A 1 298 ? 34.249 15.296 -43.909 1.00 97.88 298 MET A CA 1
ATOM 2362 C C . MET A 1 298 ? 34.086 14.356 -45.115 1.00 97.88 298 MET A C 1
ATOM 2364 O O . MET A 1 298 ? 34.953 14.334 -45.988 1.00 97.88 298 MET A O 1
ATOM 2368 N N . GLU A 1 299 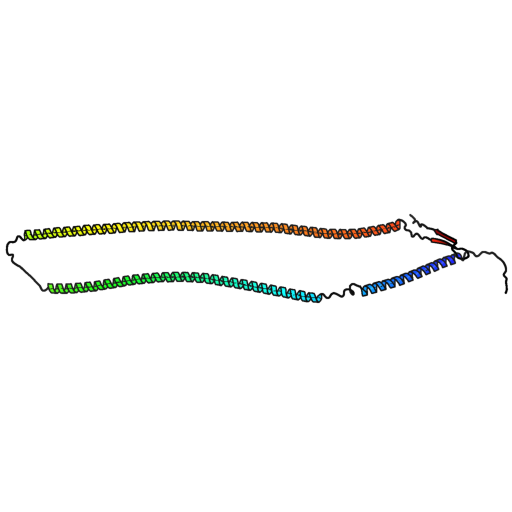? 32.989 13.598 -45.191 1.00 97.62 299 GLU A N 1
ATOM 2369 C CA . GLU A 1 299 ? 32.666 12.733 -46.334 1.00 97.62 299 GLU A CA 1
ATOM 2370 C C . GLU A 1 299 ? 32.441 13.558 -47.614 1.00 97.62 299 GLU A C 1
ATOM 2372 O O . GLU A 1 299 ? 32.998 13.222 -48.663 1.00 97.62 299 GLU A O 1
ATOM 2377 N N . CYS A 1 300 ? 31.718 14.682 -47.520 1.00 97.62 300 CYS A N 1
ATOM 2378 C CA . CYS A 1 300 ? 31.556 15.642 -48.615 1.00 97.62 300 CYS A CA 1
ATOM 2379 C C . CYS A 1 300 ? 32.898 16.237 -49.067 1.00 97.62 300 CYS A C 1
ATOM 2381 O O . CYS A 1 300 ? 33.217 16.175 -50.254 1.00 97.62 300 CYS A O 1
ATOM 2383 N N . GLN A 1 301 ? 33.721 16.743 -48.140 1.00 97.62 301 GLN A N 1
ATOM 2384 C CA . GLN A 1 301 ? 35.049 17.272 -48.476 1.00 97.62 301 GLN A CA 1
ATOM 2385 C C . GLN A 1 301 ? 35.934 16.217 -49.146 1.00 97.62 301 GLN A C 1
ATOM 2387 O O . GLN A 1 301 ? 36.622 16.520 -50.117 1.00 97.62 301 GLN A O 1
ATOM 2392 N N . ASN A 1 302 ? 35.906 14.968 -48.675 1.00 97.56 302 ASN A N 1
ATOM 2393 C CA . ASN A 1 302 ? 36.679 13.890 -49.286 1.00 97.56 302 ASN A CA 1
ATOM 2394 C C . ASN A 1 302 ? 36.226 13.613 -50.733 1.00 97.56 302 ASN A C 1
ATOM 2396 O O . ASN A 1 302 ? 37.064 13.436 -51.614 1.00 97.56 302 ASN A O 1
ATOM 2400 N N . ALA A 1 303 ? 34.918 13.652 -51.008 1.00 97.25 303 ALA A N 1
ATOM 2401 C CA . ALA A 1 303 ? 34.388 13.529 -52.367 1.00 97.25 303 ALA A CA 1
ATOM 2402 C C . ALA A 1 303 ? 34.775 14.716 -53.277 1.00 97.25 303 ALA A C 1
ATOM 2404 O O . ALA A 1 303 ? 35.037 14.513 -54.464 1.00 97.25 303 ALA A O 1
ATOM 2405 N N . GLU A 1 304 ? 34.849 15.939 -52.742 1.00 97.44 304 GLU A N 1
ATOM 2406 C CA . GLU A 1 304 ? 35.358 17.115 -53.465 1.00 97.44 304 GLU A CA 1
ATOM 2407 C C . GLU A 1 304 ? 36.864 16.999 -53.767 1.00 97.44 304 GLU A C 1
ATOM 2409 O O . GLU A 1 304 ? 37.292 17.304 -54.882 1.00 97.44 304 GLU A O 1
ATOM 2414 N N . TYR A 1 305 ? 37.668 16.500 -52.819 1.00 97.81 305 TYR A N 1
ATOM 2415 C CA . TYR A 1 305 ? 39.100 16.255 -53.028 1.00 97.81 305 TYR A CA 1
ATOM 2416 C C . TYR A 1 305 ? 39.366 15.194 -54.104 1.00 97.81 305 TYR A C 1
ATOM 2418 O O . TYR A 1 305 ? 40.240 15.407 -54.943 1.00 97.81 305 TYR A O 1
ATOM 2426 N N . GLU A 1 306 ? 38.606 14.095 -54.133 1.00 97.25 306 GLU A N 1
ATOM 2427 C CA . GLU A 1 306 ? 38.707 13.071 -55.187 1.00 97.25 306 GLU A CA 1
ATOM 2428 C C . GLU A 1 306 ? 38.355 13.639 -56.576 1.00 97.25 306 GLU A C 1
ATOM 2430 O O . GLU A 1 306 ? 39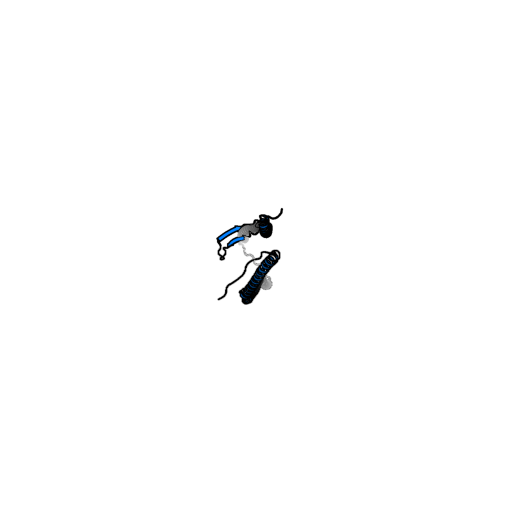.070 13.401 -57.551 1.00 97.25 306 GLU A O 1
ATOM 2435 N N . GLN A 1 307 ? 37.309 14.470 -56.680 1.00 97.31 307 GLN A N 1
ATOM 2436 C CA . GLN A 1 307 ? 36.974 15.160 -57.936 1.00 97.31 307 GLN A CA 1
ATOM 2437 C C . GLN A 1 307 ? 38.082 16.125 -58.379 1.00 97.31 307 GLN A C 1
ATOM 2439 O O . GLN A 1 307 ? 38.439 16.167 -59.559 1.00 97.31 307 GLN A O 1
ATOM 2444 N N . LEU A 1 308 ? 38.653 16.891 -57.446 1.00 97.81 308 LEU A N 1
ATOM 2445 C CA . LEU A 1 308 ? 39.762 17.794 -57.743 1.00 97.81 308 LEU A CA 1
ATOM 2446 C C . LEU A 1 308 ? 41.023 17.023 -58.164 1.00 97.81 308 LEU A C 1
ATOM 2448 O O . LEU A 1 308 ? 41.747 17.482 -59.049 1.00 97.81 308 LEU A O 1
ATOM 2452 N N . LEU A 1 309 ? 41.266 15.846 -57.580 1.00 97.75 309 LEU A N 1
ATOM 2453 C CA . LEU A 1 309 ? 42.363 14.955 -57.948 1.00 97.75 309 LEU A CA 1
ATOM 2454 C C . LEU A 1 309 ? 42.195 14.403 -59.373 1.00 97.75 309 LEU A C 1
ATOM 2456 O O . LEU A 1 309 ? 43.157 14.460 -60.138 1.00 97.75 309 LEU A O 1
ATOM 2460 N N . ASP A 1 310 ? 40.997 13.959 -59.769 1.00 97.88 310 ASP A N 1
ATOM 2461 C CA . ASP A 1 310 ? 40.701 13.552 -61.156 1.00 97.88 310 ASP A CA 1
ATOM 2462 C C . ASP A 1 310 ? 40.944 14.697 -62.155 1.00 97.88 310 ASP A C 1
ATOM 2464 O O . ASP A 1 310 ? 41.655 14.529 -63.151 1.00 97.88 310 ASP A O 1
ATOM 2468 N N . ILE A 1 311 ? 40.425 15.896 -61.861 1.00 97.56 311 ILE A N 1
ATOM 2469 C CA . ILE A 1 311 ? 40.647 17.093 -62.688 1.00 97.56 311 ILE A CA 1
ATOM 2470 C C . ILE A 1 311 ? 42.149 17.386 -62.810 1.00 97.56 311 ILE A C 1
ATOM 2472 O O . ILE A 1 311 ? 42.641 17.650 -63.908 1.00 97.56 311 ILE A O 1
ATOM 2476 N N . LYS A 1 312 ? 42.889 17.311 -61.699 1.00 97.75 312 LYS A N 1
ATOM 2477 C CA . LYS A 1 312 ? 44.333 17.557 -61.642 1.00 97.75 312 LYS A CA 1
ATOM 2478 C C . LYS A 1 312 ? 45.119 16.520 -62.453 1.00 97.75 312 LYS A C 1
ATOM 2480 O O . LYS A 1 312 ? 45.968 16.918 -63.242 1.00 97.75 312 LYS A O 1
ATOM 2485 N N . ILE A 1 313 ? 44.788 15.230 -62.352 1.00 97.19 313 ILE A N 1
ATOM 2486 C CA . ILE A 1 313 ? 45.385 14.158 -63.170 1.00 97.19 313 ILE A CA 1
ATOM 2487 C C . ILE A 1 313 ? 45.092 14.379 -64.662 1.00 97.19 313 ILE A C 1
ATOM 2489 O O . ILE A 1 313 ? 45.985 14.239 -65.499 1.00 97.19 313 ILE A O 1
ATOM 2493 N N . ARG A 1 314 ? 43.862 14.768 -65.021 1.00 97.38 314 ARG A N 1
ATOM 2494 C CA . ARG A 1 314 ? 43.496 15.078 -66.412 1.00 97.38 314 ARG A CA 1
ATOM 2495 C C . ARG A 1 314 ? 44.297 16.259 -66.968 1.00 97.38 314 ARG A C 1
ATOM 2497 O O . ARG A 1 314 ? 44.807 16.153 -68.080 1.00 97.38 314 ARG A O 1
ATOM 2504 N N . LEU A 1 315 ? 44.454 17.335 -66.197 1.00 96.69 315 LEU A N 1
ATOM 2505 C CA . LEU A 1 315 ? 45.263 18.498 -66.585 1.00 96.69 315 LEU A CA 1
ATOM 2506 C C . LEU A 1 315 ? 46.762 18.172 -66.662 1.00 96.69 315 LEU A C 1
ATOM 2508 O O . LEU A 1 315 ? 47.440 18.660 -67.559 1.00 96.69 315 LEU A O 1
ATOM 2512 N N . GLU A 1 316 ? 47.290 17.327 -65.772 1.00 96.38 316 GLU A N 1
ATOM 2513 C CA . GLU A 1 316 ? 48.681 16.857 -65.849 1.00 96.38 316 GLU A CA 1
ATOM 2514 C C . GLU A 1 316 ? 48.933 16.042 -67.124 1.00 96.38 316 GLU A C 1
ATOM 2516 O O . GLU A 1 316 ? 49.931 16.277 -67.806 1.00 96.38 316 GLU A O 1
ATOM 2521 N N . ASN A 1 317 ? 47.999 15.164 -67.508 1.00 94.56 317 ASN A N 1
ATOM 2522 C CA . ASN A 1 317 ? 48.050 14.459 -68.791 1.00 94.56 317 ASN A CA 1
ATOM 2523 C C . ASN A 1 317 ? 47.980 15.428 -69.986 1.00 94.56 317 ASN A C 1
ATOM 2525 O O . ASN A 1 317 ? 48.717 15.257 -70.956 1.00 94.56 317 ASN A O 1
ATOM 2529 N N . GLU A 1 318 ? 47.132 16.459 -69.922 1.00 95.88 318 GLU A N 1
ATOM 2530 C CA . GLU A 1 318 ? 47.018 17.474 -70.976 1.00 95.88 318 GLU A CA 1
ATOM 2531 C C . GLU A 1 318 ? 48.332 18.263 -71.136 1.00 95.88 318 GLU A C 1
ATOM 2533 O O . GLU A 1 318 ? 48.871 18.356 -72.240 1.00 95.88 318 GLU A O 1
ATOM 2538 N N . ILE A 1 319 ? 48.921 18.727 -70.027 1.00 93.38 319 ILE A N 1
ATOM 2539 C CA . ILE A 1 319 ? 50.237 19.388 -69.994 1.00 93.38 319 ILE A CA 1
ATOM 2540 C C . ILE A 1 319 ? 51.327 18.476 -70.564 1.00 93.38 319 ILE A C 1
ATOM 2542 O O . ILE A 1 319 ? 52.169 18.948 -71.325 1.00 93.38 319 ILE A O 1
ATOM 2546 N N . GLU A 1 320 ? 51.311 17.183 -70.247 1.00 93.50 320 GLU A N 1
ATOM 2547 C CA . GLU A 1 320 ? 52.276 16.224 -70.785 1.00 93.50 320 GLU A CA 1
ATOM 2548 C C . GLU A 1 320 ? 52.107 16.024 -72.304 1.00 93.50 320 GLU A C 1
ATOM 2550 O O . GLU A 1 320 ? 53.097 15.943 -73.035 1.00 93.50 320 GLU A O 1
ATOM 2555 N N . THR A 1 321 ? 50.872 16.044 -72.823 1.00 88.31 321 THR A N 1
ATOM 2556 C CA . THR A 1 321 ? 50.649 16.065 -74.281 1.00 88.31 321 THR A CA 1
ATOM 2557 C C . THR A 1 321 ? 51.106 17.372 -74.931 1.00 88.31 321 THR A C 1
ATOM 2559 O O . THR A 1 321 ? 51.731 17.321 -75.990 1.00 88.31 321 THR A O 1
ATOM 2562 N N . TYR A 1 322 ? 50.888 18.530 -74.296 1.00 92.44 322 TYR A N 1
ATOM 2563 C CA . TYR A 1 322 ? 51.396 19.809 -74.801 1.00 92.44 322 TYR A CA 1
ATOM 2564 C C . TYR A 1 322 ? 52.925 19.866 -74.788 1.00 92.44 322 TYR A C 1
ATOM 2566 O O . TYR A 1 322 ? 53.508 20.333 -75.762 1.00 92.44 322 TYR A O 1
ATOM 2574 N N . ARG A 1 323 ? 53.585 19.343 -73.746 1.00 89.00 323 ARG A N 1
ATOM 2575 C CA . ARG A 1 323 ? 55.049 19.198 -73.700 1.00 89.00 323 ARG A CA 1
ATOM 2576 C C . ARG A 1 323 ? 55.557 18.337 -74.842 1.00 89.00 323 ARG A C 1
ATOM 2578 O O . ARG A 1 323 ? 56.399 18.802 -75.592 1.00 89.00 323 ARG A O 1
ATOM 2585 N N . ARG A 1 324 ? 54.974 17.156 -75.069 1.00 84.12 324 ARG A N 1
ATOM 2586 C CA . ARG A 1 324 ? 55.354 16.283 -76.196 1.00 84.12 324 ARG A CA 1
ATOM 2587 C C . ARG A 1 324 ? 55.244 16.980 -77.560 1.00 84.12 324 ARG A C 1
ATOM 2589 O O . ARG A 1 324 ? 56.083 16.764 -78.432 1.00 84.12 324 ARG A O 1
ATOM 2596 N N . LEU A 1 325 ? 54.228 17.828 -77.739 1.00 82.75 325 LEU A N 1
ATOM 2597 C CA . LEU A 1 325 ? 54.050 18.644 -78.946 1.00 82.75 325 LEU A CA 1
ATOM 2598 C C . LEU A 1 325 ? 55.059 19.809 -79.043 1.00 82.75 325 LEU A C 1
ATOM 2600 O O . LEU A 1 325 ? 55.487 20.139 -80.146 1.00 82.75 325 LEU A O 1
ATOM 2604 N N . LEU A 1 326 ? 55.439 20.422 -77.916 1.00 80.25 326 LEU A N 1
ATOM 2605 C CA . LEU A 1 326 ? 56.354 21.573 -77.830 1.00 80.25 326 LEU A CA 1
ATOM 2606 C C . LEU A 1 326 ? 57.841 21.194 -77.872 1.00 80.25 326 LEU A C 1
ATOM 2608 O O . LEU A 1 326 ? 58.617 21.868 -78.546 1.00 80.25 326 LEU A O 1
ATOM 2612 N N . ASP A 1 327 ? 58.232 20.117 -77.190 1.00 74.69 327 ASP A N 1
ATOM 2613 C CA . ASP A 1 327 ? 59.609 19.606 -77.113 1.00 74.69 327 ASP A CA 1
ATOM 2614 C C . ASP A 1 327 ? 60.095 19.019 -78.445 1.00 74.69 327 ASP A C 1
ATOM 2616 O O . ASP A 1 327 ? 61.262 18.652 -78.588 1.00 74.69 327 ASP A O 1
ATOM 2620 N N . GLY A 1 328 ? 59.218 18.950 -79.447 1.00 61.28 328 GLY A N 1
ATOM 2621 C CA . GLY A 1 328 ? 59.602 18.516 -80.774 1.00 61.28 328 GLY A CA 1
ATOM 2622 C C . GLY A 1 328 ? 59.880 17.020 -80.840 1.00 61.28 328 GLY A C 1
ATOM 2623 O O . GLY A 1 328 ? 60.789 16.612 -81.561 1.00 61.28 328 GLY A O 1
ATOM 2624 N N . GLU A 1 329 ? 58.990 16.188 -80.277 1.00 51.75 329 GLU A N 1
ATOM 2625 C CA . GLU A 1 329 ? 58.679 14.892 -80.908 1.00 51.75 329 GLU A CA 1
ATOM 2626 C C . GLU A 1 329 ? 57.947 15.113 -82.253 1.00 51.75 329 GLU A C 1
ATOM 2628 O O . GLU A 1 329 ? 56.920 14.507 -82.573 1.00 51.75 329 GLU A O 1
ATOM 2633 N N . GLY A 1 330 ? 58.518 15.986 -83.091 1.00 47.81 330 GLY A N 1
ATOM 2634 C CA . GLY A 1 330 ? 58.303 15.963 -84.520 1.00 47.81 330 GLY A CA 1
ATOM 2635 C C . GLY A 1 330 ? 58.619 14.552 -84.985 1.00 47.81 330 GLY A C 1
ATOM 2636 O O . GLY A 1 330 ? 59.620 13.953 -84.583 1.00 47.81 330 GLY A O 1
ATOM 2637 N N . ARG A 1 331 ? 57.715 13.989 -85.790 1.00 53.56 331 ARG A N 1
ATOM 2638 C CA . ARG A 1 331 ? 57.838 12.625 -86.302 1.00 53.56 331 ARG A CA 1
ATOM 2639 C C . ARG A 1 331 ? 59.229 12.464 -86.904 1.00 53.56 331 ARG A C 1
ATOM 2641 O O . ARG A 1 331 ? 59.492 13.021 -87.966 1.00 53.56 331 ARG A O 1
ATOM 2648 N N . VAL A 1 332 ? 60.101 11.689 -86.257 1.00 53.22 332 VAL A N 1
ATOM 2649 C CA . VAL A 1 332 ? 61.419 11.374 -86.812 1.00 53.22 332 VAL A CA 1
ATOM 2650 C C . VAL A 1 332 ? 61.197 10.413 -87.975 1.00 53.22 332 VAL A C 1
ATOM 2652 O O . VAL A 1 332 ? 61.243 9.190 -87.824 1.00 53.22 332 VAL A O 1
ATOM 2655 N N . ILE A 1 333 ? 60.904 10.978 -89.146 1.00 54.16 333 ILE A N 1
ATOM 2656 C CA . ILE A 1 333 ? 60.799 10.251 -90.405 1.00 54.16 333 ILE A CA 1
ATOM 2657 C C . ILE A 1 333 ? 62.223 9.830 -90.767 1.00 54.16 333 ILE A C 1
ATOM 2659 O O . ILE A 1 333 ? 62.966 10.547 -91.435 1.00 54.16 333 ILE A O 1
ATOM 2663 N N . LYS A 1 334 ? 62.622 8.657 -90.268 1.00 51.25 334 LYS A N 1
ATOM 2664 C CA . LYS A 1 334 ? 63.847 7.980 -90.690 1.00 51.25 334 LYS A CA 1
ATOM 2665 C C . LYS A 1 334 ? 63.648 7.501 -92.121 1.00 51.25 334 LYS A C 1
ATOM 2667 O O . LYS A 1 334 ? 63.148 6.400 -92.347 1.00 51.25 334 LYS A O 1
ATOM 2672 N N . THR A 1 335 ? 64.041 8.329 -93.079 1.00 56.72 335 THR A N 1
ATOM 2673 C CA . THR A 1 335 ? 64.144 7.907 -94.472 1.00 56.72 335 THR A CA 1
ATOM 2674 C C . THR A 1 335 ? 65.415 7.077 -94.610 1.00 56.72 335 THR A C 1
ATOM 2676 O O . THR A 1 335 ? 66.526 7.570 -94.398 1.00 56.72 335 THR A O 1
ATOM 2679 N N . ILE A 1 336 ? 65.244 5.793 -94.917 1.00 59.12 336 ILE A N 1
ATOM 2680 C CA . ILE A 1 336 ? 66.342 4.901 -95.285 1.00 59.12 336 ILE A CA 1
ATOM 2681 C C . ILE A 1 336 ? 66.564 5.095 -96.783 1.00 59.12 336 ILE A C 1
ATOM 2683 O O . ILE A 1 336 ? 65.650 4.864 -97.572 1.00 59.12 336 ILE A O 1
ATOM 2687 N N . ILE A 1 337 ? 67.749 5.570 -97.162 1.00 62.25 337 ILE A N 1
ATOM 2688 C CA . ILE A 1 337 ? 68.149 5.712 -98.562 1.00 62.25 337 ILE A CA 1
ATOM 2689 C C . ILE A 1 337 ? 69.041 4.517 -98.888 1.00 62.25 337 ILE A C 1
ATOM 2691 O O . ILE A 1 337 ? 70.102 4.358 -98.283 1.00 62.25 337 ILE A O 1
ATOM 2695 N N . GLU A 1 338 ? 68.585 3.665 -99.804 1.00 65.69 338 GLU A N 1
ATOM 2696 C CA . GLU A 1 338 ? 69.308 2.474 -100.256 1.00 65.69 338 GLU A CA 1
ATOM 2697 C C . GLU A 1 338 ? 69.837 2.686 -101.675 1.00 65.69 338 GLU A C 1
ATOM 2699 O O . GLU A 1 338 ? 69.071 2.859 -102.623 1.00 65.69 338 GLU A O 1
ATOM 2704 N N . ASP A 1 339 ? 71.161 2.668 -101.813 1.00 64.75 339 ASP A N 1
ATOM 2705 C CA . ASP A 1 339 ? 71.862 2.797 -103.084 1.00 64.75 339 ASP A CA 1
ATOM 2706 C C . ASP A 1 339 ? 71.892 1.421 -103.773 1.00 64.75 339 ASP A C 1
ATOM 2708 O O . ASP A 1 339 ? 72.586 0.496 -103.333 1.00 64.75 339 ASP A O 1
ATOM 2712 N N . LEU A 1 340 ? 71.121 1.269 -104.849 1.00 67.19 340 LEU A N 1
ATOM 2713 C CA . LEU A 1 340 ? 70.985 0.023 -105.611 1.00 67.19 340 LEU A CA 1
ATOM 2714 C C . LEU A 1 340 ? 71.987 -0.031 -106.776 1.00 67.19 340 LEU A C 1
ATOM 2716 O O . LEU A 1 340 ? 72.179 0.962 -107.477 1.00 67.19 340 LEU A O 1
ATOM 2720 N N . ASP A 1 341 ? 72.597 -1.196 -107.011 1.00 70.38 341 ASP A N 1
ATOM 2721 C CA . ASP A 1 341 ? 73.391 -1.436 -108.219 1.00 70.38 341 ASP A CA 1
ATOM 2722 C C . ASP A 1 341 ? 72.519 -1.613 -109.476 1.00 70.38 341 ASP A C 1
ATOM 2724 O O . ASP A 1 341 ? 71.299 -1.778 -109.428 1.00 70.38 341 ASP A O 1
ATOM 2728 N N . GLU A 1 342 ? 73.181 -1.643 -110.632 1.00 65.56 342 GLU A N 1
ATOM 2729 C CA . GLU A 1 342 ? 72.595 -1.915 -111.953 1.00 65.56 342 GLU A CA 1
ATOM 2730 C C . GLU A 1 342 ? 71.936 -3.312 -112.091 1.00 65.56 342 GLU A C 1
ATOM 2732 O O . GLU A 1 342 ? 71.377 -3.630 -113.139 1.00 65.56 342 GLU A O 1
ATOM 2737 N N . HIS A 1 343 ? 71.958 -4.138 -111.036 1.00 61.38 343 HIS A N 1
ATOM 2738 C CA . HIS A 1 343 ? 71.281 -5.436 -110.931 1.00 61.38 343 HIS A CA 1
ATOM 2739 C C . HIS A 1 343 ? 70.219 -5.470 -109.807 1.00 61.38 343 HIS A C 1
ATOM 2741 O O . HIS A 1 343 ? 69.683 -6.540 -109.507 1.00 61.38 343 HIS A O 1
ATOM 2747 N N . GLY A 1 344 ? 69.897 -4.328 -109.187 1.00 62.41 344 GLY A N 1
ATOM 2748 C CA . GLY A 1 344 ? 68.870 -4.202 -108.151 1.00 62.41 344 GLY A CA 1
ATOM 2749 C C . GLY A 1 344 ? 69.266 -4.734 -106.770 1.00 62.41 344 GLY A C 1
ATOM 2750 O O . GLY A 1 344 ? 68.382 -5.045 -105.972 1.00 62.41 344 GLY A O 1
ATOM 2751 N N . ARG A 1 345 ? 70.563 -4.865 -106.461 1.00 68.31 345 ARG A N 1
ATOM 2752 C CA . ARG A 1 345 ? 71.048 -5.222 -105.115 1.00 68.31 345 ARG A CA 1
ATOM 2753 C C . ARG A 1 345 ? 71.523 -3.989 -104.353 1.00 68.31 345 ARG A C 1
ATOM 2755 O O . ARG A 1 345 ? 72.193 -3.126 -104.909 1.00 68.31 345 ARG A O 1
ATOM 2762 N N . VAL A 1 346 ? 71.183 -3.919 -103.066 1.00 66.56 346 VAL A N 1
ATOM 2763 C CA . VAL A 1 346 ? 71.575 -2.812 -102.179 1.00 66.56 346 VAL A CA 1
ATOM 2764 C C . VAL A 1 346 ? 73.081 -2.874 -101.922 1.00 66.56 346 VAL A C 1
ATOM 2766 O O . VAL A 1 346 ? 73.589 -3.870 -101.407 1.00 66.56 346 VAL A O 1
ATOM 2769 N N . THR A 1 347 ? 73.791 -1.807 -102.281 1.00 64.88 347 THR A N 1
ATOM 2770 C CA . THR A 1 347 ? 75.253 -1.672 -102.139 1.00 64.88 347 THR A CA 1
ATOM 2771 C C . THR A 1 347 ? 75.663 -0.760 -100.987 1.00 64.88 347 THR A C 1
ATOM 2773 O O . THR A 1 347 ? 76.743 -0.922 -100.419 1.00 64.88 347 THR A O 1
ATOM 2776 N N . SER A 1 348 ? 74.792 0.173 -100.610 1.00 60.81 348 SER A N 1
ATOM 2777 C CA . SER A 1 348 ? 74.941 1.074 -99.469 1.00 60.81 348 SER A CA 1
ATOM 2778 C C . SER A 1 348 ? 73.546 1.403 -98.934 1.00 60.81 348 SER A C 1
ATOM 2780 O O . SER A 1 348 ? 72.591 1.499 -99.699 1.00 60.81 348 SER A O 1
ATOM 2782 N N . SER A 1 349 ? 73.406 1.525 -97.616 1.00 59.00 349 SER A N 1
ATOM 2783 C CA . SER A 1 349 ? 72.155 1.922 -96.968 1.00 59.00 349 SER A CA 1
ATOM 2784 C C . SER A 1 349 ? 72.483 2.972 -95.917 1.00 59.00 349 SER A C 1
ATOM 2786 O O . SER A 1 349 ? 73.322 2.749 -95.036 1.00 59.00 349 SER A O 1
ATOM 2788 N N . LYS A 1 350 ? 71.884 4.157 -96.050 1.00 61.62 350 LYS A N 1
ATOM 2789 C CA . LYS A 1 350 ? 72.211 5.334 -95.247 1.00 61.62 350 LYS A CA 1
ATOM 2790 C C . LYS A 1 350 ? 70.944 5.916 -94.639 1.00 61.62 350 LYS A C 1
ATOM 2792 O O . LYS A 1 350 ? 70.015 6.320 -95.335 1.00 61.62 350 LYS A O 1
ATOM 2797 N N . VAL A 1 351 ? 70.914 5.958 -93.310 1.00 56.12 351 VAL A N 1
ATOM 2798 C CA . VAL A 1 351 ? 69.804 6.539 -92.550 1.00 56.12 351 VAL A CA 1
ATOM 2799 C C . VAL A 1 351 ? 70.019 8.043 -92.456 1.00 56.12 351 VAL A C 1
ATOM 2801 O O . VAL A 1 351 ? 70.960 8.489 -91.798 1.00 56.12 351 VAL A O 1
ATOM 2804 N N . GLN A 1 352 ? 69.146 8.822 -93.093 1.00 53.75 352 GLN A N 1
ATOM 2805 C CA . GLN A 1 352 ? 69.142 10.275 -92.957 1.00 53.75 352 GLN A CA 1
ATOM 2806 C C . GLN A 1 352 ? 67.981 10.701 -92.055 1.00 53.75 352 GLN A C 1
ATOM 2808 O O . GLN A 1 352 ? 66.813 10.621 -92.431 1.00 53.75 352 GLN A O 1
ATOM 2813 N N . SER A 1 353 ? 68.313 11.158 -90.848 1.00 52.06 353 SER A N 1
ATOM 2814 C CA . SER A 1 353 ? 67.361 11.810 -89.949 1.00 52.06 353 SER A CA 1
ATOM 2815 C C . SER A 1 353 ? 67.194 13.266 -90.377 1.00 52.06 353 SER A C 1
ATOM 2817 O O . SER A 1 353 ? 68.164 14.024 -90.348 1.00 52.06 353 SER A O 1
ATOM 2819 N N . ILE A 1 354 ? 65.981 13.661 -90.764 1.00 52.53 354 ILE A N 1
ATOM 2820 C CA . ILE A 1 354 ? 65.630 15.065 -91.000 1.00 52.53 354 ILE A CA 1
ATOM 2821 C C . ILE A 1 354 ? 64.877 15.562 -89.765 1.00 52.53 354 ILE A C 1
ATOM 2823 O O . ILE A 1 354 ? 63.816 15.044 -89.426 1.00 52.53 354 ILE A O 1
ATOM 2827 N N . GLU A 1 355 ? 65.463 16.537 -89.075 1.00 48.25 355 GLU A N 1
ATOM 2828 C CA . GLU A 1 355 ? 64.883 17.192 -87.901 1.00 48.25 355 GLU A CA 1
ATOM 2829 C C . GLU A 1 355 ? 64.112 18.435 -88.381 1.00 48.25 355 GLU A C 1
ATOM 2831 O O . GLU A 1 355 ? 64.701 19.495 -88.604 1.00 48.25 355 GLU A O 1
ATOM 2836 N N . GLU A 1 356 ? 62.798 18.308 -88.601 1.00 50.41 356 GLU A N 1
ATOM 2837 C CA . GLU A 1 356 ? 61.942 19.472 -88.871 1.00 50.41 356 GLU A CA 1
ATOM 2838 C C . GLU A 1 356 ? 61.769 20.286 -87.586 1.00 50.41 356 GLU A C 1
ATO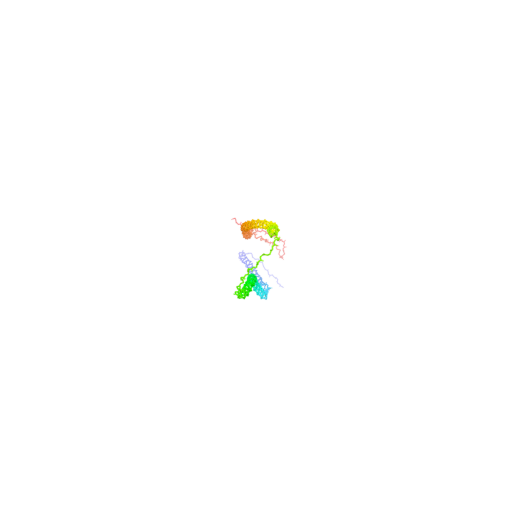M 2840 O O . GLU A 1 356 ? 60.932 19.984 -86.736 1.00 50.41 356 GLU A O 1
ATOM 2845 N N . ARG A 1 357 ? 62.573 21.343 -87.441 1.00 46.25 357 ARG A N 1
ATOM 2846 C CA . ARG A 1 357 ? 62.354 22.349 -86.400 1.00 46.25 357 ARG A CA 1
ATOM 2847 C C . ARG A 1 357 ? 61.196 23.264 -86.798 1.00 46.25 357 ARG A C 1
ATOM 2849 O O . ARG A 1 357 ? 61.232 23.803 -87.907 1.00 46.25 357 ARG A O 1
ATOM 2856 N N . PRO A 1 358 ? 60.218 23.511 -85.910 1.00 43.69 358 PRO A N 1
ATOM 2857 C CA . PRO A 1 358 ? 59.202 24.518 -86.165 1.00 43.69 358 PRO A CA 1
ATOM 2858 C C . PRO A 1 358 ? 59.837 25.913 -86.247 1.00 43.69 358 PRO A C 1
ATOM 2860 O O . PRO A 1 358 ? 60.813 26.226 -85.557 1.00 43.69 358 PRO A O 1
ATOM 2863 N N . LEU A 1 359 ? 59.264 26.761 -87.103 1.00 51.34 359 LEU A N 1
ATOM 2864 C CA . LEU A 1 359 ? 59.535 28.197 -87.099 1.00 51.34 359 LEU A CA 1
ATOM 2865 C C . LEU A 1 359 ? 59.063 28.792 -85.760 1.00 51.34 359 LEU A C 1
ATOM 2867 O O . LEU A 1 359 ? 58.021 28.390 -85.246 1.00 51.34 359 LEU A O 1
ATOM 2871 N N . ARG A 1 360 ? 59.875 29.704 -85.207 1.00 41.28 360 ARG A N 1
ATOM 2872 C CA . ARG A 1 360 ? 59.648 30.385 -83.919 1.00 41.28 360 ARG A CA 1
ATOM 2873 C C . ARG A 1 360 ? 58.353 31.188 -83.866 1.00 41.28 360 ARG A C 1
ATOM 2875 O O . ARG A 1 360 ? 58.059 31.847 -84.887 1.00 41.28 360 ARG A O 1
#

InterPro domains:
  IPR002957 Keratin, type I [PR01248] (100-113)
  IPR002957 Keratin, type I [PR01248] (121-144)
  IPR002957 Keratin, type I [PR01248] (175-195)
  IPR002957 Keratin, type I [PR01248] (247-262)
  IPR002957 Keratin, type I [PR01248] (273-299)
  IPR002957 Keratin, type I [PTHR23239] (14-332)
  IPR018039 Intermediate filament protein, conserved site [PS00226] (319-327)
  IPR039008 Intermediate filament, rod domain [PF00038] (19-330)
  IPR039008 Intermediate filament, rod domain [PS51842] (19-333)
  IPR039008 Intermediate filament, rod domain [SM01391] (18-332)

Secondary structure (DSSP, 8-state):
--------------SSSHHHHHHHHHHHHHHHHHHHHHHHHHHHHHHHHHHHHHHHHHSTTTSS----THHHHHHHHHHHHHHHHHHHHHHHHHHHHHHHHHHHHHHHHHHHHHHHHHHHHHHHHHHHHHHHHHHHHHHHHHHHHHHHHHHHHHHHHHHHHHHHHHHHHHTT-------PPPP-S-HHHHHHHHHHHHHHHHHHHHHHHHHHHHHHHHHHHHHHHHHHHHHHHHHHHHHHHHHHHHHHHHHHHHHHHHHHHHHHHHHHHHHHHHHHHHHHHHHHHHHHHHHHHHHHHHHHHHHHHHHHHHHHHHHHHHHHHHHHHHTT-----EEEEEEE-TTS-EEEEEEEE---PPP-

Sequence (360 aa):
MGKPGWLAAVGAAATSGCEKETMQNLNDRLASYLSKVHALEEANGDLEHKIKEWYEKFGPHTVGGQRDYSKYYAIIEDLRNQITAASVDNASIILQIDNARLAADDFRLKYENEMYLRRSVEADINGLRKVLDELALSKSDLEMQIESLHEEIVYLKKSHEEEIKHLQGTTSGDVNVEINAAPGIDLTTLLNKMRAEYEVLAEHNRKDAETWFNEKSKELNVQINVSAEETSTNKSQITELRRTLQALEIELKSQLAMKQSLEATLAETESRYCTQLSQIQGMISNLEIQVQQIRVDMECQNAEYEQLLDIKIRLENEIETYRRLLDGEGRVIKTIIEDLDEHGRVTSSKVQSIEERPLR

pLDDT: mean 83.48, std 18.4, range [33.91, 98.31]